Protein AF-A0A954CAS3-F1 (afdb_monomer)

Structure (mmCIF, N/CA/C/O backbone):
data_AF-A0A954CAS3-F1
#
_entry.id   AF-A0A954CAS3-F1
#
loop_
_atom_site.group_PDB
_atom_site.id
_atom_site.type_symbol
_atom_site.label_atom_id
_atom_site.label_alt_id
_atom_site.label_comp_id
_atom_site.label_asym_id
_atom_site.label_entity_id
_atom_site.label_seq_id
_atom_site.pdbx_PDB_ins_code
_atom_site.Cartn_x
_atom_site.Cartn_y
_atom_site.Cartn_z
_atom_site.occupancy
_atom_site.B_iso_or_equiv
_atom_site.auth_seq_id
_atom_site.auth_comp_id
_atom_site.auth_asym_id
_atom_site.auth_atom_id
_atom_site.pdbx_PDB_model_num
ATOM 1 N N . MET A 1 1 ? -23.699 -1.496 11.591 1.00 56.91 1 MET A N 1
ATOM 2 C CA . MET A 1 1 ? -22.779 -0.505 10.988 1.00 56.91 1 MET A CA 1
ATOM 3 C C . MET A 1 1 ? -22.268 -1.077 9.682 1.00 56.91 1 MET A C 1
ATOM 5 O O . MET A 1 1 ? -21.949 -2.258 9.657 1.00 56.91 1 MET A O 1
ATOM 9 N N . THR A 1 2 ? -22.229 -0.289 8.611 1.00 72.44 2 THR A N 1
ATOM 10 C CA . THR A 1 2 ? -21.706 -0.738 7.313 1.00 72.44 2 THR A CA 1
ATOM 11 C C . THR A 1 2 ? -20.180 -0.798 7.369 1.00 72.44 2 THR A C 1
ATOM 13 O O . THR A 1 2 ? -19.547 0.195 7.727 1.00 72.44 2 THR A O 1
ATOM 16 N N . THR A 1 3 ? -19.595 -1.950 7.033 1.00 89.12 3 THR A N 1
ATOM 17 C CA . THR A 1 3 ? -18.139 -2.125 6.913 1.00 89.12 3 THR A CA 1
ATOM 18 C C . THR A 1 3 ? -17.585 -1.128 5.898 1.00 89.12 3 THR A C 1
ATOM 20 O O . THR A 1 3 ? -18.101 -1.031 4.784 1.00 89.12 3 THR A O 1
ATOM 23 N N . ALA A 1 4 ? -16.550 -0.370 6.268 1.00 96.50 4 ALA A N 1
ATOM 24 C CA . ALA A 1 4 ? -15.922 0.564 5.339 1.00 96.50 4 ALA A CA 1
ATOM 25 C C . ALA A 1 4 ? -15.220 -0.194 4.202 1.00 96.50 4 ALA A C 1
ATOM 27 O O . ALA A 1 4 ? -14.606 -1.240 4.427 1.00 96.50 4 ALA A O 1
ATOM 28 N N . VAL A 1 5 ? -15.304 0.351 2.990 1.00 98.19 5 VAL A N 1
ATOM 29 C CA . VAL A 1 5 ? -14.606 -0.166 1.810 1.00 98.19 5 VAL A CA 1
ATOM 30 C C . VAL A 1 5 ? -13.413 0.738 1.516 1.00 98.19 5 VAL A C 1
ATOM 32 O O . VAL A 1 5 ? -13.550 1.963 1.484 1.00 98.19 5 VAL A O 1
ATOM 35 N N . ILE A 1 6 ? -12.248 0.120 1.347 1.00 98.50 6 ILE A N 1
ATOM 36 C CA . ILE A 1 6 ? -11.031 0.740 0.832 1.00 98.50 6 ILE A CA 1
ATOM 37 C C . ILE A 1 6 ? -10.879 0.253 -0.605 1.00 98.50 6 ILE A C 1
ATOM 39 O O . ILE A 1 6 ? -10.645 -0.934 -0.823 1.00 98.50 6 ILE A O 1
ATOM 43 N N . ASP A 1 7 ? -11.006 1.150 -1.574 1.00 98.69 7 ASP A N 1
ATOM 44 C CA . ASP A 1 7 ? -10.812 0.844 -2.989 1.00 98.69 7 ASP A CA 1
ATOM 45 C C . ASP A 1 7 ? -9.371 1.183 -3.383 1.00 98.69 7 ASP A C 1
ATOM 47 O O . ASP A 1 7 ? -8.997 2.350 -3.486 1.00 98.69 7 ASP A O 1
ATOM 51 N N . TYR A 1 8 ? -8.544 0.164 -3.599 1.00 98.69 8 TYR A N 1
ATOM 52 C CA . TYR A 1 8 ? -7.192 0.302 -4.129 1.00 98.69 8 TYR A CA 1
ATOM 53 C C . TYR A 1 8 ? -7.187 0.003 -5.630 1.00 98.69 8 TYR A C 1
ATOM 55 O O . TYR A 1 8 ? -7.606 -1.068 -6.051 1.00 98.69 8 TYR A O 1
ATOM 63 N N . THR A 1 9 ? -6.694 0.933 -6.443 1.00 98.69 9 THR A N 1
ATOM 64 C CA . THR A 1 9 ? -6.584 0.791 -7.897 1.00 98.69 9 THR A CA 1
ATOM 65 C C . THR A 1 9 ? -5.132 0.901 -8.335 1.00 98.69 9 THR A C 1
ATOM 67 O O . THR A 1 9 ? -4.481 1.928 -8.127 1.00 98.69 9 THR A O 1
ATOM 70 N N . ARG A 1 10 ? -4.633 -0.158 -8.975 1.00 98.31 10 ARG A N 1
ATOM 71 C CA . ARG A 1 10 ? -3.308 -0.195 -9.599 1.00 98.31 10 ARG A CA 1
ATOM 72 C C . ARG A 1 10 ? -3.279 0.670 -10.856 1.00 98.31 10 ARG A C 1
ATOM 74 O O . ARG A 1 10 ? -4.189 0.594 -11.679 1.00 98.31 10 ARG A O 1
ATOM 81 N N . GLY A 1 11 ? -2.234 1.478 -11.006 1.00 97.38 11 GLY A N 1
ATOM 82 C CA . GLY A 1 11 ? -1.994 2.264 -12.213 1.00 97.38 11 GLY A CA 1
ATOM 83 C C . GLY A 1 11 ? -1.152 1.515 -13.250 1.00 97.38 11 GLY A C 1
ATOM 84 O O . GLY A 1 11 ? -1.053 0.287 -13.251 1.00 97.38 11 GLY A O 1
ATOM 85 N N . SER A 1 12 ? -0.539 2.279 -14.149 1.00 96.81 12 SER A N 1
ATOM 86 C CA . SER A 1 12 ? 0.370 1.796 -15.202 1.00 96.81 12 SER A CA 1
ATOM 87 C C . SER A 1 12 ? 1.728 2.501 -15.193 1.00 96.81 12 SER A C 1
ATOM 89 O O . SER A 1 12 ? 2.524 2.312 -16.111 1.00 96.81 12 SER A O 1
ATOM 91 N N . GLN A 1 13 ? 1.993 3.315 -14.170 1.00 97.50 13 GLN A N 1
ATOM 92 C CA . GLN A 1 13 ? 3.264 4.007 -13.996 1.00 97.50 13 GLN A CA 1
ATOM 93 C C . GLN A 1 13 ? 4.048 3.407 -12.831 1.00 97.50 13 GLN A C 1
ATOM 95 O O . GLN A 1 13 ? 3.444 2.896 -11.889 1.00 97.50 13 GLN A O 1
ATOM 100 N N . TYR A 1 14 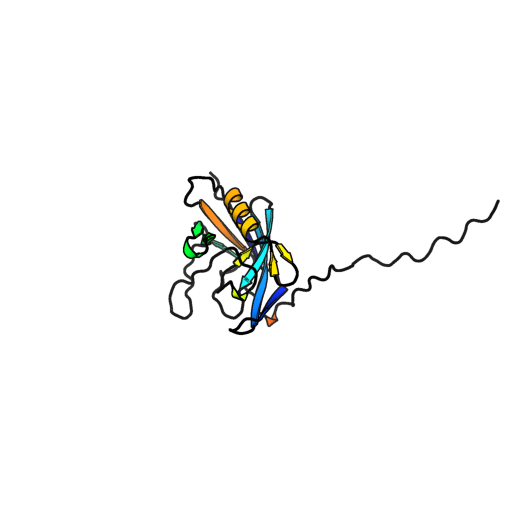? 5.375 3.500 -12.858 1.00 97.50 14 TYR A N 1
ATOM 101 C CA . TYR A 1 14 ? 6.232 3.057 -11.758 1.00 97.50 14 TYR A CA 1
ATOM 102 C C . TYR A 1 14 ? 7.214 4.144 -11.314 1.00 97.50 14 TYR A C 1
ATOM 104 O O . TYR A 1 14 ? 7.703 4.932 -12.119 1.00 97.50 14 TYR A O 1
ATOM 112 N N . VAL A 1 15 ? 7.549 4.157 -10.029 1.00 97.25 15 VAL A N 1
ATOM 113 C CA . VAL A 1 15 ? 8.698 4.891 -9.483 1.00 97.25 15 VAL A CA 1
ATOM 114 C C . VAL A 1 15 ? 9.812 3.916 -9.137 1.00 97.25 15 VAL A C 1
ATOM 116 O O . VAL A 1 15 ? 9.558 2.737 -8.897 1.00 97.25 15 VAL A O 1
ATOM 119 N N . GLU A 1 16 ? 11.044 4.404 -9.073 1.00 95.81 16 GLU A N 1
ATOM 120 C CA . GLU A 1 16 ? 12.191 3.611 -8.642 1.00 95.81 16 GLU A CA 1
ATOM 121 C C . GLU A 1 16 ? 12.952 4.320 -7.521 1.00 95.81 16 GLU A C 1
ATOM 123 O O . GLU A 1 16 ? 12.993 5.553 -7.452 1.00 95.81 16 GLU A O 1
ATOM 128 N N . ASN A 1 17 ? 13.584 3.536 -6.654 1.00 95.38 17 ASN A N 1
ATOM 129 C CA . ASN A 1 17 ? 14.609 4.039 -5.757 1.00 95.38 17 ASN A CA 1
ATOM 130 C C . ASN A 1 17 ? 15.776 3.057 -5.679 1.00 95.38 17 ASN A C 1
ATOM 132 O O . ASN A 1 17 ? 15.582 1.846 -5.605 1.00 95.38 17 ASN A O 1
ATOM 136 N N . ASN A 1 18 ? 16.992 3.593 -5.638 1.00 92.31 18 ASN A N 1
ATOM 137 C CA . ASN A 1 18 ? 18.182 2.793 -5.379 1.00 92.31 18 ASN A CA 1
ATOM 138 C C . ASN A 1 18 ? 18.356 2.618 -3.866 1.00 92.31 18 ASN A C 1
ATOM 140 O O . ASN A 1 18 ? 18.184 3.572 -3.100 1.00 92.31 18 ASN A O 1
ATOM 144 N N . SER A 1 19 ? 18.684 1.403 -3.440 1.00 86.69 19 SER A N 1
ATOM 145 C CA . SER A 1 19 ? 19.113 1.077 -2.081 1.00 86.69 19 SER A CA 1
ATOM 146 C C . SER A 1 19 ? 20.368 0.200 -2.128 1.00 86.69 19 SER A C 1
ATOM 148 O O . SER A 1 19 ? 20.840 -0.175 -3.201 1.00 86.69 19 SER A O 1
ATOM 150 N N . ASN A 1 20 ? 20.906 -0.154 -0.960 1.00 84.19 20 ASN A N 1
ATOM 151 C CA . ASN A 1 20 ? 22.040 -1.080 -0.860 1.00 84.19 20 ASN A CA 1
ATOM 152 C C . ASN A 1 20 ? 21.727 -2.475 -1.436 1.00 84.19 20 ASN A C 1
ATOM 154 O O . ASN A 1 20 ? 22.645 -3.191 -1.820 1.00 84.19 20 ASN A O 1
ATOM 158 N N . ASP A 1 21 ? 20.443 -2.834 -1.528 1.00 83.38 21 ASP A N 1
ATOM 159 C CA . ASP A 1 21 ? 19.968 -4.126 -2.035 1.00 83.38 21 ASP A CA 1
ATOM 160 C C . ASP A 1 21 ? 19.635 -4.081 -3.542 1.00 83.38 21 ASP A C 1
ATOM 162 O O . ASP A 1 21 ? 19.076 -5.033 -4.086 1.00 83.38 21 ASP A O 1
ATOM 166 N N . GLY A 1 22 ? 19.951 -2.967 -4.214 1.00 90.00 22 GLY A N 1
ATOM 167 C CA . GLY A 1 22 ? 19.692 -2.737 -5.634 1.00 90.00 22 GLY A CA 1
ATOM 168 C C . GLY A 1 22 ? 18.555 -1.750 -5.906 1.00 90.00 22 GLY A C 1
ATOM 169 O O . GLY A 1 22 ? 18.104 -1.004 -5.032 1.00 90.00 22 GLY A O 1
ATOM 170 N N . THR A 1 23 ? 18.109 -1.714 -7.159 1.00 94.31 23 THR A N 1
ATOM 171 C CA . THR A 1 23 ? 17.003 -0.853 -7.592 1.00 94.31 23 THR A CA 1
ATOM 172 C C . THR A 1 23 ? 15.669 -1.499 -7.239 1.00 94.31 23 THR A C 1
ATOM 174 O O . THR A 1 23 ? 15.392 -2.639 -7.608 1.00 94.31 23 THR A O 1
ATOM 177 N N . ALA A 1 24 ? 14.837 -0.760 -6.513 1.00 95.62 24 ALA A N 1
ATOM 178 C CA . ALA A 1 24 ? 13.490 -1.150 -6.140 1.00 95.62 24 ALA A CA 1
ATOM 179 C C . ALA A 1 24 ? 12.465 -0.381 -6.970 1.00 95.62 24 ALA A C 1
ATOM 181 O O . ALA A 1 24 ? 12.534 0.847 -7.027 1.00 95.62 24 ALA A O 1
ATOM 182 N N . HIS A 1 25 ? 11.487 -1.081 -7.542 1.00 96.69 25 HIS A N 1
ATOM 183 C CA . HIS A 1 25 ? 10.409 -0.474 -8.318 1.00 96.69 25 HIS A CA 1
ATOM 184 C C . HIS A 1 25 ? 9.087 -0.537 -7.552 1.00 96.69 25 HIS A C 1
ATOM 186 O O . HIS A 1 25 ? 8.756 -1.536 -6.908 1.00 96.69 25 HIS A O 1
ATOM 192 N N . GLY A 1 26 ? 8.323 0.550 -7.605 1.00 97.25 26 GLY A N 1
ATOM 193 C CA . GLY A 1 26 ? 7.002 0.655 -7.000 1.00 97.25 26 GLY A CA 1
ATOM 194 C C . GLY A 1 26 ? 5.967 1.067 -8.030 1.00 97.25 26 GLY A C 1
ATOM 195 O O . GLY A 1 26 ? 6.111 2.113 -8.659 1.00 97.25 26 GLY A O 1
ATOM 196 N N . LEU A 1 27 ? 4.912 0.272 -8.176 1.00 97.88 27 LEU A N 1
ATOM 197 C CA . LEU A 1 27 ? 3.777 0.583 -9.027 1.00 97.88 27 LEU A CA 1
ATOM 198 C C . LEU A 1 27 ? 2.983 1.732 -8.404 1.00 97.88 27 LEU A C 1
ATOM 200 O O . LEU A 1 27 ? 2.546 1.646 -7.254 1.00 97.88 27 LEU A O 1
ATOM 204 N N . VAL A 1 28 ? 2.785 2.797 -9.173 1.00 98.06 28 VAL A N 1
ATOM 205 C CA . VAL A 1 28 ? 1.962 3.936 -8.778 1.00 98.06 28 VAL A CA 1
ATOM 206 C C . VAL A 1 28 ? 0.492 3.567 -8.939 1.00 98.06 28 VAL A C 1
ATOM 208 O O . VAL A 1 28 ? 0.079 2.987 -9.943 1.00 98.06 28 VAL A O 1
ATOM 211 N N . GLY A 1 29 ? -0.313 3.912 -7.943 1.00 98.19 29 GLY A N 1
ATOM 212 C CA . GLY A 1 29 ? -1.752 3.671 -7.941 1.00 98.19 29 GLY A CA 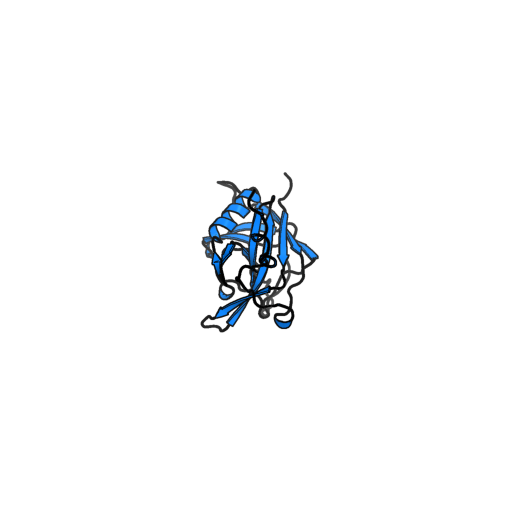1
ATOM 213 C C . GLY A 1 29 ? -2.500 4.703 -7.110 1.00 98.19 29 GLY A C 1
ATOM 214 O O . GLY A 1 29 ? -1.942 5.734 -6.725 1.00 98.19 29 GLY A O 1
ATOM 215 N N . LYS A 1 30 ? -3.772 4.415 -6.838 1.00 98.62 30 LYS A N 1
ATOM 216 C CA . LYS A 1 30 ? -4.654 5.253 -6.022 1.00 98.62 30 LYS A CA 1
ATOM 217 C C . LYS A 1 30 ? -5.388 4.409 -4.994 1.00 98.62 30 LYS A C 1
ATOM 219 O O . LYS A 1 30 ? -5.862 3.325 -5.317 1.00 98.62 30 LYS A O 1
ATOM 224 N N . LEU A 1 31 ? -5.527 4.920 -3.778 1.00 98.69 31 LEU A N 1
ATOM 225 C CA . LEU A 1 31 ? -6.355 4.326 -2.731 1.00 98.69 31 LEU A CA 1
ATOM 226 C C . LEU A 1 31 ? -7.440 5.318 -2.336 1.00 98.69 31 LEU A C 1
ATOM 228 O O . LEU A 1 31 ? -7.135 6.464 -2.016 1.00 98.69 31 LEU A O 1
ATOM 232 N N . THR A 1 32 ? -8.691 4.872 -2.325 1.00 98.62 32 THR A N 1
ATOM 233 C CA . THR A 1 32 ? -9.849 5.699 -1.999 1.00 98.62 32 THR A CA 1
ATOM 234 C C . THR A 1 32 ? -10.638 5.101 -0.837 1.00 98.62 32 THR A C 1
ATOM 236 O O . THR A 1 32 ? -10.887 3.900 -0.784 1.00 98.62 32 THR A O 1
ATOM 239 N N . ILE A 1 33 ? -11.054 5.944 0.108 1.00 98.00 33 ILE A N 1
ATOM 240 C CA . ILE A 1 33 ? -11.979 5.582 1.190 1.00 98.00 33 ILE A CA 1
ATOM 241 C C . ILE A 1 33 ? -12.872 6.781 1.517 1.00 98.00 33 ILE A C 1
ATOM 243 O O . ILE A 1 33 ? -12.387 7.883 1.782 1.00 98.00 33 ILE A O 1
ATOM 247 N N . ARG A 1 34 ? -14.196 6.572 1.501 1.00 96.00 34 ARG A N 1
ATOM 248 C CA . ARG A 1 34 ? -15.206 7.607 1.815 1.00 96.00 34 ARG A CA 1
ATOM 249 C C . ARG A 1 34 ? -14.936 8.950 1.108 1.00 96.00 34 ARG A C 1
ATOM 251 O O . ARG A 1 34 ? -14.950 10.004 1.735 1.00 96.00 34 ARG A O 1
ATOM 258 N N . GLY A 1 35 ? -14.619 8.897 -0.187 1.00 94.81 35 GLY A N 1
ATOM 259 C CA . GLY A 1 35 ? -14.341 10.074 -1.023 1.00 94.81 35 GLY A CA 1
ATOM 260 C C . GLY A 1 35 ? -12.937 10.682 -0.887 1.00 94.81 35 GLY A C 1
ATOM 261 O O . GLY A 1 35 ? -12.567 11.512 -1.711 1.00 94.81 35 GLY A O 1
ATOM 262 N N . ASN A 1 36 ? -12.123 10.260 0.087 1.00 97.56 36 ASN A N 1
ATOM 263 C CA . ASN A 1 36 ? -10.726 10.689 0.197 1.00 97.56 36 ASN A CA 1
ATOM 264 C C . ASN A 1 36 ? -9.855 9.801 -0.683 1.00 97.56 36 ASN A C 1
ATOM 266 O O . ASN A 1 36 ? -9.971 8.581 -0.593 1.00 97.56 36 ASN A O 1
ATOM 270 N N . THR A 1 37 ? -8.985 10.400 -1.494 1.00 98.31 37 THR A N 1
ATOM 271 C CA . THR A 1 37 ? -8.088 9.678 -2.404 1.00 98.31 37 THR A CA 1
ATOM 272 C C . THR A 1 37 ? -6.634 9.989 -2.078 1.00 98.31 37 THR A C 1
ATOM 274 O O . THR A 1 37 ? -6.278 11.144 -1.857 1.00 98.31 37 THR A O 1
ATOM 277 N N . PHE A 1 38 ? -5.809 8.950 -2.081 1.00 98.50 38 PHE A N 1
ATOM 278 C CA . PHE A 1 38 ? -4.378 8.988 -1.808 1.00 98.50 38 PHE A CA 1
ATOM 279 C C . PHE A 1 38 ? -3.623 8.395 -2.993 1.00 98.50 38 PHE A C 1
ATOM 281 O O . PHE A 1 38 ? -4.110 7.461 -3.636 1.00 98.50 38 PHE A O 1
ATOM 288 N N . ASP A 1 39 ? -2.426 8.905 -3.263 1.00 98.50 39 ASP A N 1
ATOM 289 C CA . ASP A 1 39 ? -1.467 8.188 -4.096 1.00 98.50 39 ASP A CA 1
ATOM 290 C C . ASP A 1 39 ? -0.998 6.933 -3.371 1.00 98.50 39 ASP A C 1
ATOM 292 O O . ASP A 1 39 ? -0.985 6.887 -2.140 1.00 98.50 39 ASP A O 1
ATOM 296 N N . THR A 1 40 ? -0.574 5.923 -4.122 1.00 98.50 40 THR A N 1
ATOM 297 C CA . THR A 1 40 ? 0.057 4.732 -3.553 1.00 98.50 40 THR A CA 1
ATOM 298 C C . THR A 1 40 ? 1.301 4.334 -4.318 1.00 98.50 40 THR A C 1
ATOM 300 O O . THR A 1 40 ? 1.345 4.489 -5.536 1.00 98.50 40 THR A O 1
ATOM 303 N N . ILE A 1 41 ? 2.236 3.704 -3.618 1.00 97.94 41 ILE A N 1
ATOM 304 C CA . ILE A 1 41 ? 3.290 2.873 -4.201 1.00 97.94 41 ILE A CA 1
ATOM 305 C C . ILE A 1 41 ? 3.090 1.427 -3.733 1.00 97.94 41 ILE A C 1
ATOM 307 O O . ILE A 1 41 ? 3.001 1.185 -2.536 1.00 97.94 41 ILE A O 1
ATOM 311 N N . GLU A 1 42 ? 2.993 0.461 -4.642 1.00 97.94 42 GLU A N 1
ATOM 312 C CA . GLU A 1 42 ? 2.991 -0.977 -4.321 1.00 97.94 42 GLU A CA 1
ATOM 313 C C . GLU A 1 42 ? 4.285 -1.602 -4.825 1.00 97.94 42 GLU A C 1
ATOM 315 O O . GLU A 1 42 ? 4.684 -1.365 -5.963 1.00 97.94 42 GLU A O 1
ATOM 320 N N . ARG A 1 43 ? 4.966 -2.392 -3.994 1.00 95.38 43 ARG A N 1
ATOM 321 C CA . ARG A 1 43 ? 6.247 -2.973 -4.404 1.00 95.38 43 ARG A CA 1
ATOM 322 C C . ARG A 1 43 ? 6.095 -3.938 -5.587 1.00 95.38 43 ARG A C 1
ATOM 324 O O . ARG A 1 43 ? 5.282 -4.855 -5.531 1.00 95.38 43 ARG A O 1
ATOM 331 N N . MET A 1 44 ? 6.945 -3.763 -6.601 1.00 92.94 44 MET A N 1
ATOM 332 C CA . MET A 1 44 ? 7.114 -4.669 -7.747 1.00 92.94 44 MET A CA 1
ATOM 333 C C . MET A 1 44 ? 8.301 -5.630 -7.518 1.00 92.94 44 MET A C 1
ATOM 335 O O . MET A 1 44 ? 8.677 -5.861 -6.384 1.00 92.94 44 MET A O 1
ATOM 339 N N . ASP A 1 45 ? 8.936 -6.187 -8.553 1.00 87.44 45 ASP A N 1
ATOM 340 C CA . ASP A 1 45 ? 10.184 -6.983 -8.445 1.00 87.44 45 ASP A CA 1
ATOM 341 C C . ASP A 1 45 ? 10.041 -8.403 -7.862 1.00 87.44 45 ASP A C 1
ATOM 343 O O . ASP A 1 45 ? 10.882 -8.871 -7.097 1.00 87.44 45 ASP A O 1
ATOM 347 N N . GLY A 1 46 ? 8.973 -9.119 -8.221 1.00 82.56 46 GLY A N 1
ATOM 348 C CA . GLY A 1 46 ? 8.828 -10.539 -7.865 1.00 82.56 46 GLY A CA 1
ATOM 349 C C . GLY A 1 46 ? 8.370 -10.798 -6.426 1.00 82.56 46 GLY A C 1
ATOM 350 O O . GLY A 1 46 ? 8.340 -11.948 -5.987 1.00 82.56 46 GLY A O 1
ATOM 351 N N . TYR A 1 47 ? 7.972 -9.754 -5.696 1.00 90.62 47 TYR A N 1
ATOM 352 C CA . TYR A 1 47 ? 7.248 -9.918 -4.440 1.00 90.62 47 TYR A CA 1
ATOM 353 C C . TYR A 1 47 ? 5.818 -10.407 -4.686 1.00 90.62 47 TYR A C 1
ATOM 355 O O . TYR A 1 47 ? 5.202 -10.148 -5.722 1.00 90.62 47 TYR A O 1
ATOM 363 N N . VAL A 1 48 ? 5.277 -11.116 -3.697 1.00 93.94 48 VAL A N 1
ATOM 364 C CA . VAL A 1 48 ? 3.884 -11.564 -3.713 1.00 93.94 48 VAL A CA 1
ATOM 365 C C . VAL A 1 48 ? 2.975 -10.341 -3.613 1.00 93.94 48 VAL A C 1
ATOM 367 O O . VAL A 1 48 ? 3.091 -9.564 -2.672 1.00 93.94 48 VAL A O 1
ATOM 370 N N . ALA A 1 49 ? 2.054 -10.206 -4.562 1.00 95.62 49 ALA A N 1
ATOM 371 C CA . ALA A 1 49 ? 1.053 -9.145 -4.594 1.00 95.62 49 ALA A CA 1
ATOM 372 C C . ALA A 1 49 ? -0.357 -9.729 -4.440 1.00 95.62 49 ALA A C 1
ATOM 374 O O . ALA A 1 49 ? -0.601 -10.887 -4.800 1.00 95.62 49 ALA A O 1
ATOM 375 N N . LEU A 1 50 ? -1.306 -8.930 -3.949 1.00 96.56 50 LEU A N 1
ATOM 376 C CA . LEU A 1 50 ? -2.720 -9.319 -3.914 1.00 96.56 50 LEU A CA 1
ATOM 377 C C . LEU A 1 50 ? -3.258 -9.536 -5.337 1.00 96.56 50 LEU A C 1
ATOM 379 O O . LEU A 1 50 ? -2.837 -8.869 -6.285 1.00 96.56 50 LEU A O 1
ATOM 383 N N . ASP A 1 51 ? -4.198 -10.458 -5.490 1.00 96.81 51 ASP A N 1
ATOM 384 C CA . ASP A 1 51 ? -4.920 -10.656 -6.747 1.00 96.81 51 ASP A CA 1
ATOM 385 C C . ASP A 1 51 ? -5.776 -9.419 -7.050 1.00 96.81 51 ASP A C 1
ATOM 387 O O . ASP A 1 51 ? -6.422 -8.859 -6.163 1.00 96.81 51 ASP A O 1
ATOM 391 N N . GLY A 1 52 ? -5.757 -8.979 -8.308 1.00 97.25 52 GLY A N 1
ATOM 392 C CA . GLY A 1 52 ? -6.638 -7.920 -8.787 1.00 97.25 52 GLY A CA 1
ATOM 393 C C . GLY A 1 52 ? -8.043 -8.426 -9.101 1.00 97.25 52 GLY A C 1
ATOM 394 O O . GLY A 1 52 ? -8.262 -9.622 -9.283 1.00 97.25 52 GLY A O 1
ATOM 395 N N . GLY A 1 53 ? -9.000 -7.503 -9.193 1.00 96.81 53 GLY A N 1
ATOM 396 C CA . GLY A 1 53 ? -10.393 -7.809 -9.529 1.00 96.81 53 GLY A CA 1
ATOM 397 C C . GLY A 1 53 ? -11.135 -8.560 -8.422 1.00 96.81 53 GLY A C 1
ATOM 398 O O . GLY A 1 53 ? -12.066 -9.311 -8.710 1.00 96.81 53 GLY A O 1
ATOM 399 N N . ARG A 1 54 ? -10.702 -8.403 -7.166 1.00 97.12 54 ARG A N 1
ATOM 400 C CA . ARG A 1 54 ? -11.244 -9.130 -6.016 1.00 97.12 54 ARG A CA 1
ATOM 401 C C . ARG A 1 54 ? -11.377 -8.231 -4.789 1.00 97.12 54 ARG A C 1
ATOM 403 O O . ARG A 1 54 ? -10.544 -7.360 -4.533 1.00 97.12 54 ARG A O 1
ATOM 410 N N . ASP A 1 55 ? -12.400 -8.541 -3.999 1.00 98.19 55 ASP A N 1
ATOM 411 C CA . ASP A 1 55 ? -12.592 -8.025 -2.650 1.00 98.19 55 ASP A CA 1
ATOM 412 C C . ASP A 1 55 ? -11.962 -8.981 -1.626 1.00 98.19 55 ASP A C 1
ATOM 414 O O . ASP A 1 55 ? -12.102 -10.204 -1.705 1.00 98.19 55 ASP A O 1
ATOM 418 N N . TYR A 1 56 ? -11.296 -8.404 -0.634 1.00 97.69 56 TYR A N 1
ATOM 419 C CA . TYR A 1 56 ? -10.748 -9.062 0.545 1.00 97.69 56 TYR A CA 1
ATOM 420 C C . TYR A 1 56 ? -11.627 -8.698 1.751 1.00 97.69 56 TYR A C 1
ATOM 422 O O . TYR A 1 56 ? -11.297 -7.769 2.507 1.00 97.69 56 TYR A O 1
ATOM 430 N N . PRO A 1 57 ? -12.788 -9.364 1.920 1.00 95.75 57 PRO A N 1
ATOM 431 C CA . PRO A 1 57 ? -13.644 -9.135 3.074 1.00 95.75 57 PRO A CA 1
ATOM 432 C C . PRO A 1 57 ? -12.919 -9.578 4.347 1.00 95.75 57 PRO A C 1
ATOM 434 O O . PRO A 1 57 ? -12.081 -10.478 4.319 1.00 95.75 57 PRO A O 1
ATOM 437 N N . ASN A 1 58 ? -13.263 -8.963 5.477 1.00 95.88 58 ASN A N 1
ATOM 438 C CA . ASN A 1 58 ? -12.624 -9.215 6.775 1.00 95.88 58 ASN A CA 1
ATOM 439 C C . ASN A 1 58 ? -11.148 -8.800 6.850 1.00 95.88 58 ASN A C 1
ATOM 441 O O . ASN A 1 58 ? -10.408 -9.292 7.701 1.00 95.88 58 ASN A O 1
ATOM 445 N N . SER A 1 59 ? -10.723 -7.871 5.991 1.00 97.69 59 SER A N 1
ATOM 446 C CA . SER A 1 59 ? -9.461 -7.167 6.200 1.00 97.69 59 SER A CA 1
ATOM 447 C C . SER A 1 59 ? -9.537 -6.396 7.519 1.00 97.69 59 SER A C 1
ATOM 449 O O . SER A 1 59 ? -10.601 -5.901 7.900 1.00 97.69 59 SER A O 1
ATOM 451 N N . VAL A 1 60 ? -8.424 -6.289 8.237 1.00 97.88 60 VAL A N 1
ATOM 452 C CA . VAL A 1 60 ? -8.404 -5.641 9.552 1.00 97.88 60 VAL A CA 1
ATOM 453 C C . VAL A 1 60 ? -7.432 -4.482 9.534 1.00 97.88 60 VAL A C 1
ATOM 455 O O . VAL A 1 60 ? -6.282 -4.629 9.129 1.00 97.88 60 VAL A O 1
ATOM 458 N N . MET A 1 61 ? -7.887 -3.332 10.014 1.00 98.25 61 MET A N 1
ATOM 459 C CA . MET A 1 61 ? -7.036 -2.192 10.296 1.00 98.25 61 MET A CA 1
ATOM 460 C C . MET A 1 61 ? -6.728 -2.130 11.793 1.00 98.25 61 MET A C 1
ATOM 462 O O . MET A 1 61 ? -7.640 -2.290 12.604 1.00 98.25 61 MET A O 1
ATOM 466 N N . TYR A 1 62 ? -5.463 -1.932 12.167 1.00 97.88 62 TYR A N 1
ATOM 467 C CA . TYR A 1 62 ? -5.016 -1.874 13.568 1.00 97.88 62 TYR A CA 1
ATOM 468 C C . TYR A 1 62 ? -3.672 -1.147 13.711 1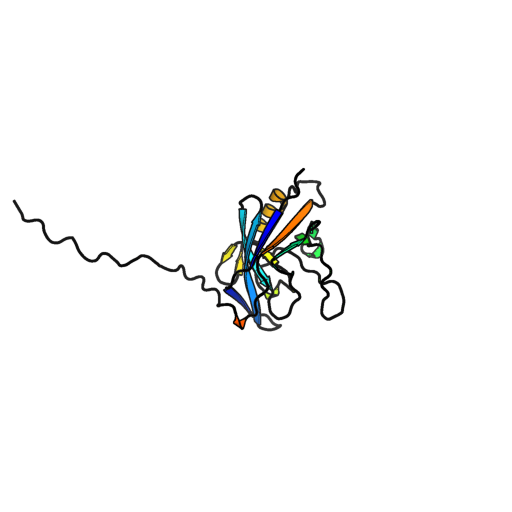.00 97.88 62 TYR A C 1
ATOM 470 O O . TYR A 1 62 ? -2.977 -0.898 12.723 1.00 97.88 62 TYR A O 1
ATOM 478 N N . TRP A 1 63 ? -3.285 -0.811 14.946 1.00 97.25 63 TRP A N 1
ATOM 479 C CA . TRP A 1 63 ? -1.972 -0.233 15.247 1.00 97.25 63 TRP A CA 1
ATOM 480 C C . TRP A 1 63 ? -0.869 -1.301 15.284 1.00 97.25 63 TRP A C 1
ATOM 482 O O . TRP A 1 63 ? -0.852 -2.182 16.147 1.00 97.25 63 TRP A O 1
ATOM 492 N N . HIS A 1 64 ? 0.101 -1.217 14.375 1.00 96.81 64 HIS A N 1
ATOM 493 C CA . HIS A 1 64 ? 1.192 -2.179 14.273 1.00 96.81 64 HIS A CA 1
ATOM 494 C C . HIS A 1 64 ? 2.408 -1.747 15.101 1.00 96.81 64 HIS A C 1
ATOM 496 O O . HIS A 1 64 ? 3.214 -0.920 14.668 1.00 96.81 64 HIS A O 1
ATOM 502 N N . LYS A 1 65 ? 2.611 -2.380 16.265 1.00 95.38 65 LYS A N 1
ATOM 503 C CA . LYS A 1 65 ? 3.666 -2.015 17.236 1.00 95.38 65 LYS A CA 1
ATOM 504 C C . LYS A 1 65 ? 5.068 -1.889 16.622 1.00 95.38 65 LYS A C 1
ATOM 506 O O . LYS A 1 65 ? 5.717 -0.872 16.816 1.00 95.38 65 LYS A O 1
ATOM 511 N N . ARG A 1 66 ? 5.510 -2.873 15.824 1.00 93.44 66 ARG A N 1
ATOM 512 C CA . ARG A 1 66 ? 6.848 -2.872 15.185 1.00 93.44 66 ARG A CA 1
ATOM 513 C C . ARG A 1 66 ? 7.051 -1.734 14.174 1.00 93.44 66 ARG A C 1
ATOM 515 O O . ARG A 1 66 ? 8.170 -1.271 14.013 1.00 93.44 66 ARG A O 1
ATOM 522 N N . LEU A 1 67 ? 5.992 -1.309 13.480 1.00 92.31 67 LEU A N 1
ATOM 523 C CA . LEU A 1 67 ? 6.071 -0.276 12.436 1.00 92.31 67 LEU A CA 1
ATOM 524 C C . LEU A 1 67 ? 5.746 1.125 12.984 1.00 92.31 67 LEU A C 1
ATOM 526 O O . LEU A 1 67 ? 5.992 2.129 12.305 1.00 92.31 67 LEU A O 1
ATOM 530 N N . GLY A 1 68 ? 5.183 1.196 14.196 1.00 94.75 68 GLY A N 1
ATOM 531 C CA . GLY A 1 68 ? 4.784 2.438 14.853 1.00 94.75 68 GLY A CA 1
ATOM 532 C C . GLY A 1 68 ? 3.741 3.222 14.057 1.00 94.75 68 GLY A C 1
ATOM 533 O O . GLY A 1 68 ? 3.842 4.440 13.960 1.00 94.75 68 GLY A O 1
ATOM 534 N N . CYS A 1 69 ? 2.804 2.532 13.401 1.00 95.44 69 CYS A N 1
ATOM 535 C CA . CYS A 1 69 ? 1.742 3.156 12.612 1.00 95.44 69 CYS A CA 1
ATOM 536 C C . CYS A 1 69 ? 0.521 2.239 12.484 1.00 95.44 69 CYS A C 1
ATOM 538 O O . CYS A 1 69 ? 0.603 1.040 12.759 1.00 95.44 69 CYS A O 1
ATOM 540 N N . TYR A 1 70 ? -0.603 2.798 12.032 1.00 97.50 70 TYR A N 1
ATOM 541 C CA . TYR A 1 70 ? -1.734 1.993 11.584 1.00 97.50 70 TYR A CA 1
ATOM 542 C C . TYR A 1 70 ? -1.394 1.240 10.299 1.00 97.50 70 TYR A C 1
ATOM 544 O O . TYR A 1 70 ? -0.700 1.772 9.430 1.00 97.50 70 TYR A O 1
ATOM 552 N N . VAL A 1 71 ? -1.927 0.027 10.174 1.00 98.31 71 VAL A N 1
ATOM 553 C CA . VAL A 1 71 ? -1.812 -0.809 8.976 1.00 98.31 71 VAL A CA 1
ATOM 554 C C . VAL A 1 71 ? -3.163 -1.389 8.603 1.00 98.31 71 VAL A C 1
ATOM 556 O O . VAL A 1 71 ? -3.985 -1.616 9.488 1.00 98.31 71 VAL A O 1
ATOM 559 N N . VAL A 1 72 ? -3.368 -1.677 7.320 1.00 98.56 72 VAL A N 1
ATOM 560 C CA . VAL A 1 72 ? -4.422 -2.591 6.862 1.00 98.56 72 VAL A CA 1
ATOM 561 C C . VAL A 1 72 ? -3.778 -3.938 6.567 1.00 98.56 72 VAL A C 1
ATOM 563 O O . VAL A 1 72 ? -2.817 -4.005 5.802 1.00 98.56 72 VAL A O 1
ATOM 566 N N . ASN A 1 73 ? -4.315 -4.996 7.164 1.00 98.12 73 ASN A N 1
ATOM 567 C CA . ASN A 1 73 ? -3.928 -6.380 6.937 1.00 98.12 73 ASN A CA 1
ATOM 568 C C . ASN A 1 73 ? -5.066 -7.106 6.199 1.00 98.12 73 ASN A C 1
ATOM 570 O O . ASN A 1 73 ? -6.110 -7.383 6.805 1.00 98.12 73 ASN A O 1
ATOM 574 N N . PRO A 1 74 ? -4.917 -7.352 4.890 1.00 97.56 74 PRO A N 1
ATOM 575 C CA . PRO A 1 74 ? -5.907 -8.046 4.088 1.00 97.56 74 PRO A CA 1
ATOM 576 C C . PRO A 1 74 ? -5.934 -9.540 4.393 1.00 97.56 74 PRO A C 1
ATOM 578 O O . PRO A 1 74 ? -4.900 -10.198 4.469 1.00 97.56 74 PRO A O 1
ATOM 581 N N . TRP A 1 75 ? -7.130 -10.112 4.495 1.00 95.69 75 TRP A N 1
ATOM 582 C CA . TRP A 1 75 ? -7.269 -11.550 4.698 1.00 95.69 75 TRP A CA 1
ATOM 583 C C . TRP A 1 75 ? -6.999 -12.326 3.400 1.00 95.69 75 TRP A C 1
ATOM 585 O O . TRP A 1 75 ? -7.849 -12.373 2.512 1.00 95.69 75 TRP A O 1
ATOM 595 N N . HIS A 1 76 ? -5.835 -12.967 3.280 1.00 95.25 76 HIS A N 1
ATOM 596 C CA . HIS A 1 76 ? -5.467 -13.761 2.104 1.00 95.25 76 HIS A CA 1
ATOM 597 C C . HIS A 1 76 ? -4.687 -15.035 2.462 1.00 95.25 76 HIS A C 1
ATOM 599 O O . HIS A 1 76 ? -4.261 -15.229 3.594 1.00 95.25 76 HIS A O 1
ATOM 605 N N . GLN A 1 77 ? -4.471 -15.907 1.471 1.00 96.00 77 GLN A N 1
ATOM 606 C CA . GLN A 1 77 ? -3.748 -17.184 1.629 1.00 96.00 77 GLN A CA 1
ATOM 607 C C . GLN A 1 77 ? -2.519 -17.305 0.713 1.00 96.00 77 GLN A C 1
ATOM 609 O O . GLN A 1 77 ? -1.947 -18.382 0.558 1.00 96.00 77 GLN A O 1
ATOM 614 N N . LYS A 1 78 ? -2.108 -16.202 0.073 1.00 94.50 78 LYS A N 1
ATOM 615 C CA . LYS A 1 78 ? -0.916 -16.176 -0.781 1.00 94.50 78 LYS A CA 1
ATOM 616 C C . LYS A 1 78 ? 0.342 -16.447 0.039 1.00 94.50 78 LYS A C 1
ATOM 618 O O . LYS A 1 78 ? 0.513 -15.853 1.103 1.00 94.50 78 LYS A O 1
ATOM 623 N N . ARG A 1 79 ? 1.209 -17.320 -0.476 1.00 94.88 79 ARG A N 1
ATOM 624 C CA . ARG A 1 79 ? 2.456 -17.729 0.175 1.00 94.88 79 ARG A CA 1
ATOM 625 C C . ARG A 1 79 ? 3.669 -17.065 -0.468 1.00 94.88 79 ARG A C 1
ATOM 627 O O . ARG A 1 79 ? 3.660 -16.809 -1.670 1.00 94.88 79 ARG A O 1
ATOM 634 N N . ASN A 1 80 ? 4.681 -16.766 0.338 1.00 92.12 80 ASN A N 1
ATOM 635 C CA . ASN A 1 80 ? 5.988 -16.304 -0.113 1.00 92.12 80 ASN A CA 1
ATOM 636 C C . ASN A 1 80 ? 6.836 -17.483 -0.635 1.00 92.12 80 ASN A C 1
ATOM 638 O O . ASN A 1 80 ? 6.394 -18.633 -0.650 1.00 92.12 80 ASN A O 1
ATOM 642 N N . LYS A 1 81 ? 8.065 -17.189 -1.072 1.00 90.06 81 LYS A N 1
ATOM 643 C CA . LYS A 1 81 ? 9.010 -18.192 -1.594 1.00 90.06 81 LYS A CA 1
ATOM 644 C C . LYS A 1 81 ? 9.404 -19.271 -0.574 1.00 90.06 81 LYS A C 1
ATOM 646 O O . LYS A 1 81 ? 9.800 -20.357 -0.976 1.00 90.06 81 LYS A O 1
ATOM 651 N N . ASP A 1 82 ? 9.290 -18.959 0.715 1.00 91.88 82 ASP A N 1
ATOM 652 C CA . ASP A 1 82 ? 9.647 -19.842 1.826 1.00 91.88 82 ASP A CA 1
ATOM 653 C C . ASP A 1 82 ? 8.445 -20.711 2.258 1.00 91.88 82 ASP A C 1
ATOM 655 O O . ASP A 1 82 ? 8.565 -21.579 3.115 1.00 91.88 82 ASP A O 1
ATOM 659 N N . GLY A 1 83 ? 7.279 -20.516 1.629 1.00 92.94 83 GLY A N 1
ATOM 660 C CA . GLY A 1 83 ? 6.055 -21.267 1.893 1.00 92.94 83 GLY A CA 1
ATOM 661 C C . GLY A 1 83 ? 5.162 -20.659 2.977 1.00 92.94 83 GLY A C 1
ATOM 662 O O . GLY A 1 83 ? 4.048 -21.147 3.162 1.00 92.94 83 GLY A O 1
ATOM 663 N N . ASP A 1 84 ? 5.568 -19.582 3.645 1.00 93.81 84 ASP A N 1
ATOM 664 C CA . ASP A 1 84 ? 4.756 -18.891 4.654 1.00 93.81 84 ASP A CA 1
ATOM 665 C C . ASP A 1 84 ? 3.704 -17.986 4.012 1.00 93.81 84 ASP A C 1
ATOM 667 O O . ASP A 1 84 ? 3.889 -17.518 2.890 1.00 93.81 84 ASP A O 1
ATOM 671 N N . ILE A 1 85 ? 2.604 -17.685 4.715 1.00 94.06 85 ILE A N 1
ATOM 672 C CA . ILE A 1 85 ? 1.650 -16.665 4.246 1.00 94.06 85 ILE A CA 1
ATOM 673 C C . ILE A 1 85 ? 2.385 -15.322 4.159 1.00 94.06 85 ILE A C 1
ATOM 675 O O . I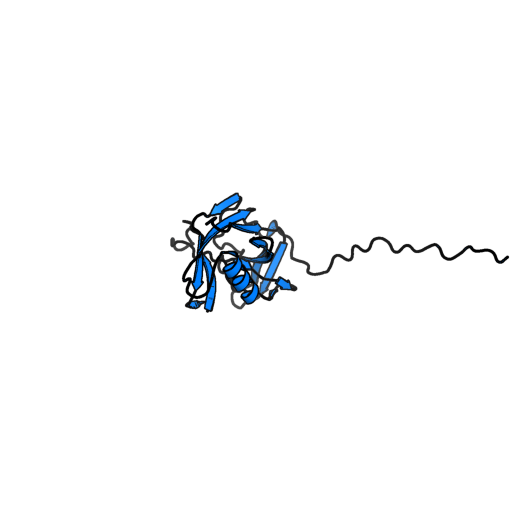LE A 1 85 ? 2.990 -14.872 5.129 1.00 94.06 85 ILE A O 1
ATOM 679 N N . ALA A 1 86 ? 2.343 -14.690 2.987 1.00 93.75 86 ALA A N 1
ATOM 680 C CA . ALA A 1 86 ? 3.007 -13.414 2.760 1.00 93.75 86 ALA A CA 1
ATOM 681 C C . ALA A 1 86 ? 2.387 -12.315 3.644 1.00 93.75 86 ALA A C 1
ATOM 683 O O . ALA A 1 86 ? 1.172 -12.198 3.734 1.00 93.75 86 ALA A O 1
ATOM 684 N N . GLU A 1 87 ? 3.205 -11.483 4.283 1.00 92.81 87 GLU A N 1
ATOM 685 C CA . GLU A 1 87 ? 2.718 -10.372 5.113 1.00 92.81 87 GLU A CA 1
ATOM 686 C C . GLU A 1 87 ? 2.469 -9.133 4.230 1.00 92.81 87 GLU A C 1
ATOM 688 O O . GLU A 1 87 ? 3.243 -8.177 4.248 1.00 92.81 87 GLU A O 1
ATOM 693 N N . ILE A 1 88 ? 1.420 -9.166 3.396 1.00 96.06 88 ILE A N 1
ATOM 694 C CA . ILE A 1 88 ? 1.072 -8.042 2.512 1.00 96.06 88 ILE A CA 1
ATOM 695 C C . ILE A 1 88 ? 0.265 -7.016 3.304 1.00 96.06 88 ILE A C 1
ATOM 697 O O . ILE A 1 88 ? -0.903 -7.235 3.604 1.00 96.06 88 ILE A O 1
ATOM 701 N N . LEU A 1 89 ? 0.873 -5.877 3.629 1.00 97.69 89 LEU A N 1
ATOM 702 C CA . LEU A 1 89 ? 0.238 -4.822 4.420 1.00 97.69 89 LEU A CA 1
ATOM 703 C C . LEU A 1 89 ? 0.056 -3.537 3.609 1.00 97.69 89 LEU A C 1
ATOM 705 O O . LEU A 1 89 ? 0.855 -3.226 2.727 1.00 97.69 89 LEU A O 1
ATOM 709 N N . ILE A 1 90 ? -0.949 -2.738 3.973 1.00 98.56 90 ILE A N 1
ATOM 710 C CA . ILE A 1 90 ? -1.011 -1.317 3.606 1.00 98.56 90 ILE A CA 1
ATOM 711 C C . ILE A 1 90 ? -0.515 -0.506 4.798 1.00 98.56 90 ILE A C 1
ATOM 713 O O . ILE A 1 90 ? -1.135 -0.551 5.861 1.00 98.56 90 ILE A O 1
ATOM 717 N N . HIS A 1 91 ? 0.596 0.211 4.656 1.00 98.38 91 HIS A N 1
ATOM 718 C CA . HIS A 1 91 ? 1.214 0.954 5.757 1.00 98.38 91 HIS A CA 1
ATOM 719 C C . HIS A 1 91 ? 1.996 2.164 5.261 1.00 98.38 91 HIS A C 1
ATOM 721 O O . HIS A 1 91 ? 2.302 2.275 4.081 1.00 98.38 91 HIS A O 1
ATOM 727 N N . ARG A 1 92 ? 2.387 3.070 6.163 1.00 97.75 92 ARG A N 1
ATOM 728 C CA . ARG A 1 92 ? 3.222 4.212 5.770 1.00 97.75 92 ARG A CA 1
ATOM 729 C C . ARG A 1 92 ? 4.530 3.725 5.132 1.00 97.75 92 ARG A C 1
ATOM 731 O O . ARG A 1 92 ? 5.227 2.880 5.695 1.00 97.75 92 ARG A O 1
ATOM 738 N N . ALA A 1 93 ? 4.881 4.296 3.994 1.00 97.19 93 ALA A N 1
ATOM 739 C CA . ALA A 1 93 ? 6.176 4.125 3.354 1.00 97.19 93 ALA A CA 1
ATOM 740 C C . ALA A 1 93 ? 6.494 5.379 2.548 1.00 97.19 93 ALA A C 1
ATOM 742 O O . ALA A 1 93 ? 5.591 6.139 2.210 1.00 97.19 93 ALA A O 1
ATOM 743 N N . GLU A 1 94 ? 7.774 5.590 2.268 1.00 97.31 94 GLU A N 1
ATOM 744 C CA . GLU A 1 94 ? 8.255 6.755 1.521 1.00 97.31 94 GLU A CA 1
ATOM 745 C C . GLU A 1 94 ? 8.808 6.355 0.152 1.00 97.31 94 GLU A C 1
ATOM 747 O O . GLU A 1 94 ? 8.663 7.090 -0.818 1.00 97.31 94 GLU A O 1
ATOM 752 N N . VAL A 1 95 ? 9.423 5.177 0.053 1.00 97.00 95 VAL A N 1
ATOM 753 C CA . VAL A 1 95 ? 10.049 4.682 -1.175 1.00 97.00 95 VAL A CA 1
ATOM 754 C C . VAL A 1 95 ? 9.769 3.189 -1.366 1.00 97.00 95 VAL A C 1
ATOM 756 O O . VAL A 1 95 ? 9.512 2.493 -0.375 1.00 97.00 95 VAL A O 1
ATOM 759 N N . PRO A 1 96 ? 9.844 2.668 -2.605 1.00 96.62 96 PRO A N 1
ATOM 760 C CA . PRO A 1 96 ? 9.620 1.251 -2.896 1.00 96.62 96 PRO A CA 1
ATOM 761 C C . PRO A 1 96 ? 10.430 0.274 -2.031 1.00 96.62 96 PRO A C 1
ATOM 763 O O . PRO A 1 96 ? 9.896 -0.739 -1.586 1.00 96.62 96 PRO A O 1
ATOM 766 N N . SER A 1 97 ? 11.694 0.569 -1.713 1.00 95.94 97 SER A N 1
ATOM 767 C CA . SER A 1 97 ? 12.533 -0.316 -0.890 1.00 95.94 97 SER A CA 1
ATOM 768 C C . SER A 1 97 ? 12.015 -0.543 0.537 1.00 95.94 97 SER A C 1
ATOM 770 O O . SER A 1 97 ? 12.447 -1.491 1.188 1.00 95.94 97 SER A O 1
ATOM 772 N N . HIS A 1 98 ? 11.074 0.272 1.028 1.00 94.94 98 HIS A N 1
ATOM 773 C CA . HIS A 1 98 ? 10.433 0.087 2.338 1.00 94.94 98 HIS A CA 1
ATOM 774 C C . HIS A 1 98 ? 9.275 -0.923 2.316 1.00 94.94 98 HIS A C 1
ATOM 776 O O . HIS A 1 98 ? 8.763 -1.293 3.371 1.00 94.94 98 HIS A O 1
ATOM 782 N N . LEU A 1 99 ? 8.842 -1.353 1.133 1.00 93.31 99 LEU A N 1
ATOM 783 C CA . LEU A 1 99 ? 7.666 -2.187 0.930 1.00 93.31 99 LEU A CA 1
ATOM 784 C C . LEU A 1 99 ? 8.134 -3.538 0.390 1.00 93.31 99 LEU A C 1
ATOM 786 O O . LEU A 1 99 ? 8.611 -3.606 -0.729 1.00 93.31 99 LEU A O 1
ATOM 790 N N . LYS A 1 100 ? 8.032 -4.628 1.152 1.00 88.88 100 LYS A N 1
ATOM 791 C CA . LYS A 1 100 ? 8.402 -5.982 0.685 1.00 88.88 100 LYS A CA 1
ATOM 792 C C . LYS A 1 100 ? 7.158 -6.749 0.222 1.00 88.88 100 LYS A C 1
ATOM 794 O O . LYS A 1 100 ? 6.769 -7.729 0.843 1.00 88.88 100 LYS A O 1
ATOM 799 N N . GLY A 1 101 ? 6.508 -6.256 -0.833 1.00 88.31 101 GLY A N 1
ATOM 800 C CA . GLY A 1 101 ? 5.176 -6.713 -1.276 1.00 88.31 101 GLY A CA 1
ATOM 801 C C . GLY A 1 101 ? 4.011 -5.939 -0.648 1.00 88.31 101 GLY A C 1
ATOM 802 O O . GLY A 1 101 ? 2.856 -6.286 -0.852 1.00 88.31 101 GLY A O 1
ATOM 803 N N . CYS A 1 102 ? 4.313 -4.886 0.113 1.00 97.00 102 CYS A N 1
ATOM 804 C CA . CYS A 1 102 ? 3.333 -4.006 0.745 1.00 97.00 102 CYS A CA 1
ATOM 805 C C . CYS A 1 102 ? 2.904 -2.845 -0.171 1.00 97.00 102 CYS A C 1
ATOM 807 O O . CYS A 1 102 ? 3.529 -2.570 -1.201 1.00 97.00 102 CYS A O 1
ATOM 809 N N . ILE A 1 103 ? 1.876 -2.117 0.269 1.00 98.44 103 ILE A N 1
ATOM 810 C CA . ILE A 1 103 ? 1.342 -0.911 -0.374 1.00 98.44 103 ILE A CA 1
ATOM 811 C C . ILE A 1 103 ? 1.521 0.286 0.571 1.00 98.44 103 ILE A C 1
ATOM 813 O O . ILE A 1 103 ? 1.166 0.223 1.747 1.00 98.44 103 ILE A O 1
ATOM 817 N N . GLY A 1 104 ? 2.057 1.393 0.062 1.00 98.19 104 GLY A N 1
ATOM 818 C CA . GLY A 1 104 ? 2.275 2.628 0.808 1.00 98.19 104 GLY A CA 1
ATOM 819 C C . GLY A 1 104 ? 1.424 3.785 0.296 1.00 98.19 104 GLY A C 1
ATOM 820 O O . GLY A 1 104 ? 1.734 4.274 -0.789 1.00 98.19 104 GLY A O 1
ATOM 821 N N . PRO A 1 105 ? 0.389 4.242 1.029 1.00 98.50 105 PRO A N 1
ATOM 822 C CA . PRO A 1 105 ? -0.414 5.396 0.640 1.00 98.50 105 PRO A CA 1
ATOM 823 C C . PRO A 1 105 ? 0.188 6.723 1.126 1.00 98.50 105 PRO A C 1
ATOM 825 O O . PRO A 1 105 ? 0.874 6.759 2.148 1.00 98.50 105 PRO A O 1
ATOM 828 N N . GLY A 1 106 ? -0.125 7.818 0.433 1.00 97.88 106 GLY A N 1
ATOM 829 C CA . GLY A 1 106 ? 0.295 9.178 0.781 1.00 97.88 106 GLY A CA 1
ATOM 830 C C . GLY A 1 106 ? 0.000 10.189 -0.332 1.00 97.88 106 GLY A C 1
ATOM 831 O O . GLY A 1 106 ? -1.034 10.113 -0.996 1.00 97.88 106 GLY A O 1
ATOM 832 N N . VAL A 1 107 ? 0.914 11.141 -0.515 1.00 97.31 107 VAL A N 1
ATOM 833 C CA . VAL A 1 107 ? 0.956 12.099 -1.628 1.00 97.31 107 VAL A CA 1
ATOM 834 C C . VAL A 1 107 ? 2.268 11.914 -2.381 1.00 97.31 107 VAL A C 1
ATOM 836 O O . VAL A 1 107 ? 3.346 12.124 -1.814 1.00 97.31 107 VAL A O 1
ATOM 839 N N . LEU A 1 108 ? 2.192 11.535 -3.653 1.00 95.94 108 LEU A N 1
ATOM 840 C CA . LEU A 1 108 ? 3.368 11.287 -4.477 1.00 95.94 108 LEU A CA 1
ATOM 841 C C . LEU A 1 108 ? 4.016 12.619 -4.878 1.00 95.94 108 LEU A C 1
ATOM 843 O O . LEU A 1 108 ? 3.383 13.476 -5.489 1.00 95.94 108 LEU A O 1
ATOM 847 N N . SER A 1 109 ? 5.289 12.793 -4.530 1.00 93.94 109 SER A N 1
ATOM 848 C CA . SER A 1 109 ? 6.097 13.965 -4.871 1.00 93.94 109 SER A CA 1
ATOM 849 C C . SER A 1 109 ? 7.419 13.499 -5.473 1.00 93.94 109 SER A C 1
ATOM 851 O O . SER A 1 109 ? 8.264 12.908 -4.793 1.00 93.94 109 SER A O 1
ATOM 853 N N . GLY A 1 110 ? 7.579 13.696 -6.784 1.00 91.25 110 GLY A N 1
ATOM 854 C CA . GLY A 1 110 ? 8.656 13.057 -7.539 1.00 91.25 110 GLY A CA 1
ATOM 855 C C . GLY A 1 110 ? 8.543 11.531 -7.473 1.00 91.25 110 GLY A C 1
ATOM 856 O O . GLY A 1 110 ? 7.490 10.972 -7.762 1.00 91.25 110 GLY A O 1
ATOM 857 N N . SER A 1 111 ? 9.616 10.852 -7.062 1.00 91.06 111 SER A N 1
ATOM 858 C CA . SER A 1 111 ? 9.647 9.392 -6.883 1.00 91.06 111 SER A CA 1
ATOM 859 C C . SER A 1 111 ? 9.340 8.922 -5.454 1.00 91.06 111 SER A C 1
ATOM 861 O O . SER A 1 111 ? 9.503 7.739 -5.151 1.00 91.06 111 SER A O 1
ATOM 863 N N . ARG A 1 112 ? 8.931 9.830 -4.556 1.00 95.38 112 ARG A N 1
ATOM 864 C CA . ARG A 1 112 ? 8.763 9.550 -3.122 1.00 95.38 112 ARG A CA 1
ATOM 865 C C . ARG A 1 112 ? 7.338 9.819 -2.662 1.00 95.38 112 ARG A C 1
ATOM 867 O O . ARG A 1 112 ? 6.694 10.775 -3.087 1.00 95.38 112 ARG A O 1
ATOM 874 N N . MET A 1 113 ? 6.869 8.998 -1.738 1.00 96.69 113 MET A N 1
ATOM 875 C CA . MET A 1 113 ? 5.593 9.174 -1.068 1.00 96.69 113 MET A CA 1
ATOM 876 C C . MET A 1 113 ? 5.762 10.070 0.160 1.00 96.69 113 MET A C 1
ATOM 878 O O . MET A 1 113 ? 6.466 9.731 1.107 1.00 96.69 113 MET A O 1
ATOM 882 N N . THR A 1 114 ? 5.102 11.221 0.150 1.00 96.56 114 THR A N 1
ATOM 883 C CA . THR A 1 114 ? 5.051 12.162 1.274 1.00 96.56 114 THR A CA 1
ATOM 884 C C . THR A 1 114 ? 3.733 12.017 2.033 1.00 96.56 114 THR A C 1
ATOM 886 O O . THR A 1 114 ? 2.781 11.423 1.531 1.00 96.56 114 THR A O 1
ATOM 889 N N . LYS A 1 115 ? 3.650 12.554 3.256 1.00 96.56 115 LYS A N 1
ATOM 890 C CA . LYS A 1 115 ? 2.426 12.549 4.085 1.00 96.56 115 LYS A CA 1
ATOM 891 C C . LYS A 1 115 ? 1.818 11.158 4.348 1.00 96.56 115 LYS A C 1
ATOM 893 O O . LYS A 1 115 ? 0.620 11.026 4.602 1.00 96.56 115 LYS A O 1
ATOM 898 N N . SER A 1 116 ? 2.625 10.099 4.272 1.00 96.75 116 SER A N 1
ATOM 899 C CA . SER A 1 116 ? 2.143 8.719 4.398 1.00 96.75 116 SER A CA 1
ATOM 900 C C . SER A 1 116 ? 1.608 8.405 5.799 1.00 96.75 116 SER A C 1
ATOM 902 O O . SER A 1 116 ? 0.696 7.596 5.960 1.00 96.75 116 SER A O 1
ATOM 904 N N . THR A 1 117 ? 2.149 9.055 6.833 1.00 96.69 117 THR A N 1
ATOM 905 C CA . THR A 1 117 ? 1.667 8.907 8.216 1.00 96.69 117 THR A CA 1
ATOM 906 C C . THR A 1 117 ? 0.271 9.514 8.369 1.00 96.69 117 THR A C 1
ATOM 908 O O . THR A 1 117 ? -0.638 8.872 8.895 1.00 96.69 117 THR A O 1
ATOM 911 N N . GLU A 1 118 ? 0.084 10.730 7.862 1.00 97.44 118 GLU A N 1
ATOM 912 C CA . GLU A 1 118 ? -1.173 11.474 7.871 1.00 97.44 118 GLU A CA 1
ATOM 913 C C . GLU A 1 118 ? -2.243 10.773 7.030 1.00 97.44 118 GLU A C 1
ATOM 915 O O . GLU A 1 118 ? -3.407 10.708 7.435 1.00 97.44 118 GLU A O 1
ATOM 920 N N . ALA A 1 119 ? -1.850 10.187 5.896 1.00 98.00 119 ALA A N 1
ATOM 921 C CA . ALA A 1 119 ? -2.728 9.354 5.084 1.00 98.00 119 ALA A CA 1
ATOM 922 C C . ALA A 1 119 ? -3.246 8.152 5.882 1.00 98.00 119 ALA A C 1
ATOM 924 O O . ALA A 1 119 ? -4.458 7.958 5.967 1.00 98.00 119 ALA A O 1
ATOM 925 N N . MET A 1 120 ? -2.369 7.395 6.551 1.00 98.25 120 MET A N 1
ATOM 926 C CA . MET A 1 120 ? -2.796 6.248 7.363 1.00 98.25 120 MET A CA 1
ATOM 927 C C . MET A 1 120 ? -3.686 6.647 8.547 1.00 98.25 120 MET A C 1
ATOM 929 O O . MET A 1 120 ? -4.663 5.955 8.830 1.00 98.25 120 MET A O 1
ATOM 933 N N . ALA A 1 121 ? -3.402 7.772 9.210 1.00 97.00 121 ALA A N 1
ATOM 934 C CA . ALA A 1 121 ? -4.267 8.303 10.267 1.00 97.00 121 ALA A CA 1
ATOM 935 C C . ALA A 1 121 ? -5.653 8.707 9.730 1.00 97.00 121 ALA A C 1
ATOM 937 O O . ALA A 1 121 ? -6.678 8.452 10.366 1.00 97.00 121 ALA A O 1
ATOM 938 N N . THR A 1 122 ? -5.700 9.287 8.529 1.00 97.75 122 THR A N 1
ATOM 939 C CA . THR A 1 122 ? -6.958 9.636 7.859 1.00 97.75 122 THR A CA 1
ATOM 940 C C . THR A 1 122 ? -7.740 8.379 7.490 1.00 97.75 122 THR A C 1
ATOM 942 O O . THR A 1 122 ? -8.923 8.291 7.810 1.00 97.75 122 THR A O 1
ATOM 945 N N . ILE A 1 123 ? -7.090 7.377 6.891 1.00 98.25 123 ILE A N 1
ATOM 946 C CA . ILE A 1 123 ? -7.713 6.093 6.540 1.00 98.25 123 ILE A CA 1
ATOM 947 C C . ILE A 1 123 ? -8.283 5.414 7.794 1.00 98.25 123 ILE A C 1
ATOM 949 O O . ILE A 1 123 ? -9.423 4.961 7.754 1.00 98.25 123 ILE A O 1
ATOM 953 N N . TRP A 1 124 ? -7.559 5.421 8.920 1.00 98.06 124 TRP A N 1
ATOM 954 C CA . TRP A 1 124 ? -8.036 4.884 10.204 1.00 98.06 124 TRP A CA 1
ATOM 955 C C . TRP A 1 124 ? -9.348 5.530 10.640 1.00 98.06 124 TRP A C 1
ATOM 957 O O . TRP A 1 124 ? -10.349 4.844 10.859 1.00 98.06 124 TRP A O 1
ATOM 967 N N . LYS A 1 125 ? -9.372 6.865 10.689 1.00 97.38 125 LYS A N 1
ATOM 968 C CA . LYS A 1 125 ? -10.570 7.623 11.058 1.00 97.38 125 LYS A CA 1
ATOM 969 C C . LYS A 1 125 ? -11.731 7.341 10.099 1.00 97.38 125 LYS A C 1
ATOM 971 O O . LYS A 1 125 ? -12.862 7.140 10.536 1.00 97.38 125 LYS A O 1
ATOM 976 N N . GLN A 1 126 ? -11.462 7.282 8.794 1.00 97.19 126 GLN A N 1
ATOM 977 C CA . GLN A 1 126 ? -12.484 6.997 7.782 1.00 97.19 126 GLN A CA 1
ATOM 978 C C . GLN A 1 126 ? -12.983 5.548 7.826 1.00 97.19 126 GLN A C 1
ATOM 980 O O . GLN A 1 126 ? -14.139 5.295 7.494 1.00 97.19 126 GLN A O 1
ATOM 985 N N . ALA A 1 127 ? -12.169 4.597 8.280 1.00 97.44 127 ALA A N 1
ATOM 986 C CA . ALA A 1 127 ? -12.598 3.220 8.487 1.00 97.44 127 ALA A CA 1
ATOM 987 C C . ALA A 1 127 ? -13.581 3.080 9.665 1.00 97.44 127 ALA A C 1
ATOM 989 O O . ALA A 1 127 ? -14.333 2.110 9.715 1.00 97.44 127 ALA A O 1
ATOM 990 N N . GLY A 1 128 ? -13.632 4.065 10.568 1.00 96.31 128 GLY A N 1
ATOM 991 C CA . GLY A 1 128 ? -14.397 4.015 11.818 1.00 96.31 128 GLY A CA 1
ATOM 992 C C . GLY A 1 128 ? -13.523 3.829 13.058 1.00 96.31 128 GLY A C 1
ATOM 993 O O . GLY A 1 128 ? -14.041 3.527 14.129 1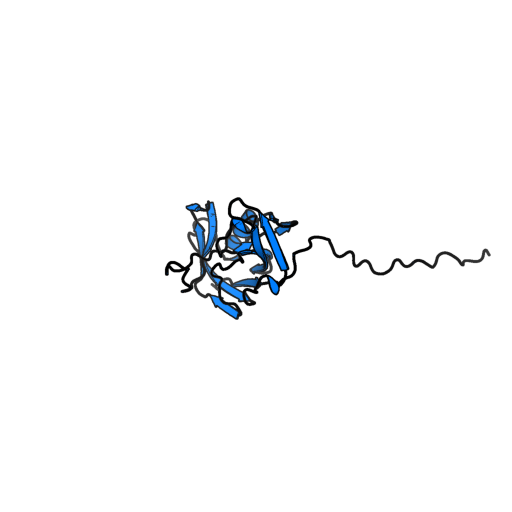.00 96.31 128 GLY A O 1
ATOM 994 N N . GLY A 1 129 ? -12.207 3.993 12.916 1.00 95.88 129 GLY A N 1
ATOM 995 C CA . GLY A 1 129 ? -11.275 4.007 14.029 1.00 95.88 129 GLY A CA 1
ATOM 996 C C . GLY A 1 129 ? -11.468 5.231 14.921 1.00 95.88 129 GLY A C 1
ATOM 997 O O . GLY A 1 129 ? -11.695 6.340 14.432 1.00 95.88 129 GLY A O 1
ATOM 998 N N . ALA A 1 130 ? -11.367 5.024 16.230 1.00 93.69 130 ALA A N 1
ATOM 999 C CA . ALA A 1 130 ? -11.496 6.048 17.261 1.00 93.69 130 ALA A CA 1
ATOM 1000 C C . ALA A 1 130 ? -10.596 5.700 18.456 1.00 93.69 130 ALA A C 1
ATOM 1002 O O . ALA A 1 130 ? -10.045 4.599 18.523 1.00 93.69 130 ALA A O 1
ATOM 1003 N N . ASP A 1 131 ? -10.452 6.628 19.399 1.00 89.88 131 ASP A N 1
ATOM 1004 C CA . ASP A 1 131 ? -9.714 6.373 20.636 1.00 89.88 131 ASP A CA 1
ATOM 1005 C C . ASP A 1 131 ? -10.349 5.207 21.408 1.00 89.88 131 ASP A C 1
ATOM 1007 O O . ASP A 1 131 ? -11.571 5.096 21.512 1.00 89.88 131 ASP A O 1
ATOM 1011 N N . GLY A 1 132 ? -9.510 4.305 21.920 1.00 91.56 132 GLY A N 1
ATOM 1012 C CA . GLY A 1 132 ? -9.955 3.085 22.603 1.00 91.56 132 GLY A CA 1
ATOM 1013 C C . GLY A 1 132 ? -10.435 1.959 21.677 1.00 91.56 132 GLY A C 1
ATOM 1014 O O . GLY A 1 132 ? -10.813 0.899 22.171 1.00 91.56 132 GLY A O 1
ATOM 1015 N N . VAL A 1 133 ? -10.412 2.146 20.351 1.00 94.69 133 VAL A N 1
ATOM 1016 C CA . VAL A 1 133 ? -10.691 1.075 19.382 1.00 94.69 133 VAL A CA 1
ATOM 1017 C C . VAL A 1 133 ? -9.384 0.411 18.958 1.00 94.69 133 VAL A C 1
ATOM 1019 O O . VAL A 1 133 ? -8.559 1.021 18.285 1.00 94.69 133 VAL A O 1
ATOM 1022 N N . ASP A 1 134 ? -9.215 -0.870 19.287 1.00 95.38 134 ASP A N 1
ATOM 1023 C CA . ASP A 1 134 ? -7.982 -1.603 18.959 1.00 95.38 134 ASP A CA 1
ATOM 1024 C C . ASP A 1 134 ? -7.889 -2.008 17.482 1.00 95.38 134 ASP A C 1
ATOM 1026 O O . ASP A 1 134 ? -6.800 -2.102 16.909 1.00 95.38 134 ASP A O 1
ATOM 1030 N N . LYS A 1 135 ? -9.040 -2.299 16.864 1.00 97.12 135 LYS A N 1
ATOM 1031 C CA . LYS A 1 135 ? -9.124 -2.769 15.480 1.00 97.12 135 LYS A CA 1
ATOM 1032 C C . LYS A 1 135 ? -10.453 -2.425 14.830 1.00 97.12 135 LYS A C 1
ATOM 1034 O O . LYS A 1 135 ? -11.492 -2.393 15.486 1.00 97.12 135 LYS A O 1
ATOM 1039 N N . VAL A 1 136 ? -10.419 -2.272 13.513 1.00 97.50 136 VAL A N 1
ATOM 1040 C CA . VAL A 1 136 ? -11.598 -2.052 12.675 1.00 97.50 136 VAL A CA 1
ATOM 1041 C C . VAL A 1 136 ? -11.594 -3.061 11.537 1.00 97.50 136 VAL A C 1
ATOM 1043 O O . VAL A 1 136 ? -10.560 -3.294 10.913 1.00 97.50 136 VAL A O 1
ATOM 1046 N N . VAL A 1 137 ? -12.748 -3.663 11.260 1.00 97.81 137 VAL A N 1
ATOM 1047 C CA . VAL A 1 137 ? -12.923 -4.532 10.093 1.00 97.81 137 VAL A CA 1
ATOM 1048 C C . VAL A 1 137 ? -13.280 -3.673 8.882 1.00 97.81 137 VAL A C 1
ATOM 1050 O O . VAL A 1 137 ? -14.164 -2.821 8.957 1.00 97.81 137 VAL A O 1
ATOM 1053 N N . VAL A 1 138 ? -12.600 -3.914 7.766 1.00 98.19 138 VAL A N 1
ATOM 1054 C CA . VAL A 1 138 ? -12.794 -3.240 6.479 1.00 98.19 138 VAL A CA 1
ATOM 1055 C C . VAL A 1 138 ? -12.874 -4.268 5.351 1.00 98.19 138 VAL A C 1
ATOM 1057 O O . VAL A 1 138 ? -12.460 -5.420 5.493 1.00 98.19 138 VAL A O 1
ATOM 1060 N N . THR A 1 139 ? -13.410 -3.854 4.210 1.00 98.38 139 THR A N 1
ATOM 1061 C CA . THR A 1 139 ? -13.239 -4.583 2.949 1.00 98.38 139 THR A CA 1
ATOM 1062 C C . THR A 1 139 ? -12.186 -3.856 2.132 1.00 98.38 139 THR A C 1
ATOM 1064 O O . THR A 1 139 ? -12.342 -2.666 1.870 1.00 98.38 139 THR A O 1
ATOM 1067 N N . LEU A 1 140 ? -11.122 -4.549 1.731 1.00 98.62 140 LEU A N 1
ATOM 1068 C CA . LEU A 1 140 ? -10.185 -4.027 0.739 1.00 98.62 140 LEU A CA 1
ATOM 1069 C C . LEU A 1 140 ? -10.604 -4.540 -0.637 1.00 98.62 140 LEU A C 1
ATOM 1071 O O . LEU A 1 140 ? -10.603 -5.746 -0.860 1.00 98.62 140 LEU A O 1
ATOM 1075 N N . ARG A 1 141 ? -10.923 -3.641 -1.561 1.00 98.62 141 ARG A N 1
ATOM 1076 C CA . ARG A 1 141 ? -11.105 -3.963 -2.975 1.00 98.62 141 ARG A CA 1
ATOM 1077 C C . ARG A 1 141 ? -9.823 -3.654 -3.727 1.00 98.62 141 ARG A C 1
ATOM 1079 O O . ARG A 1 141 ? -9.319 -2.539 -3.630 1.00 98.62 141 ARG A O 1
ATOM 1086 N N . VAL A 1 142 ? -9.309 -4.620 -4.483 1.00 98.44 142 VAL A N 1
ATOM 1087 C CA . VAL A 1 142 ? -8.124 -4.432 -5.332 1.00 98.44 142 VAL A CA 1
ATOM 1088 C C . VAL A 1 142 ? -8.551 -4.439 -6.793 1.00 98.44 142 VAL A C 1
ATOM 1090 O O . VAL A 1 142 ? -8.977 -5.462 -7.326 1.00 98.44 142 VAL A O 1
ATOM 1093 N N . ASN A 1 143 ? -8.411 -3.297 -7.458 1.00 98.38 143 ASN A N 1
ATOM 1094 C CA . ASN A 1 143 ? -8.727 -3.099 -8.865 1.00 98.38 143 ASN A CA 1
ATOM 1095 C C . ASN A 1 143 ? -7.441 -3.124 -9.700 1.00 98.38 143 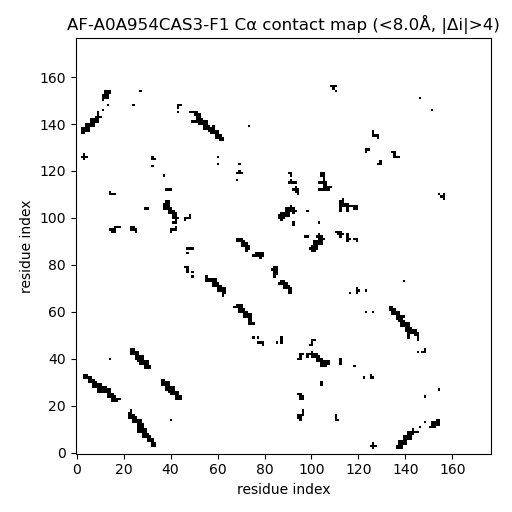ASN A C 1
ATOM 1097 O O . ASN A 1 143 ? -6.487 -2.393 -9.426 1.00 98.38 143 ASN A O 1
ATOM 1101 N N . GLY A 1 144 ? -7.441 -3.946 -10.750 1.00 96.56 144 GLY A N 1
ATOM 1102 C CA . GLY A 1 144 ? -6.284 -4.149 -11.621 1.00 96.56 144 GLY A CA 1
ATOM 1103 C C . GLY A 1 144 ? -5.303 -5.199 -11.094 1.00 96.56 144 GLY A C 1
ATOM 1104 O O . GLY A 1 144 ? -5.117 -5.382 -9.889 1.00 96.56 144 GLY A O 1
ATOM 1105 N N . ASN A 1 145 ? -4.670 -5.916 -12.019 1.00 96.25 145 ASN A N 1
ATOM 1106 C CA . ASN A 1 145 ? -3.633 -6.898 -11.707 1.00 96.25 145 ASN A CA 1
ATOM 1107 C C . ASN A 1 145 ? -2.273 -6.216 -11.545 1.00 96.25 145 ASN A C 1
ATOM 1109 O O . ASN A 1 145 ? -2.036 -5.156 -12.125 1.00 96.25 145 ASN A O 1
ATOM 1113 N N . MET A 1 146 ? -1.380 -6.831 -10.766 1.00 95.88 146 MET A N 1
ATOM 1114 C CA . MET A 1 146 ? 0.022 -6.423 -10.736 1.00 95.88 146 MET A CA 1
ATOM 1115 C C . MET A 1 146 ? 0.613 -6.641 -12.130 1.00 95.88 146 MET A C 1
ATOM 1117 O O . MET A 1 146 ? 0.627 -7.766 -12.629 1.00 95.88 146 MET A O 1
ATOM 1121 N N . LYS A 1 147 ? 1.055 -5.552 -12.753 1.00 94.38 147 LYS A N 1
ATOM 1122 C CA . LYS A 1 147 ? 1.682 -5.553 -14.075 1.00 94.38 147 LYS A CA 1
ATOM 1123 C C . LYS A 1 147 ? 3.148 -5.944 -13.971 1.00 94.38 147 LYS A C 1
ATOM 1125 O O . LYS A 1 147 ? 3.793 -5.700 -12.949 1.00 94.38 147 LYS A O 1
ATOM 1130 N N . GLN A 1 148 ? 3.689 -6.507 -15.045 1.00 94.56 148 GLN A N 1
ATOM 1131 C CA . GLN A 1 148 ? 5.141 -6.622 -15.156 1.00 94.56 148 GLN A CA 1
ATOM 1132 C C . GLN A 1 148 ? 5.750 -5.228 -15.337 1.00 94.56 148 GLN A C 1
ATOM 1134 O O . GLN A 1 148 ? 5.118 -4.341 -15.905 1.00 94.56 148 GLN A O 1
ATOM 1139 N N . LEU A 1 149 ? 6.993 -5.028 -14.888 1.00 95.00 149 LEU A N 1
ATOM 1140 C CA . LEU A 1 149 ? 7.673 -3.734 -15.034 1.00 95.00 149 LEU A CA 1
ATOM 1141 C C . LEU A 1 149 ? 7.741 -3.279 -16.503 1.00 95.00 149 LEU A C 1
ATOM 1143 O O . LEU A 1 149 ? 7.549 -2.102 -16.785 1.00 95.00 149 LEU A O 1
ATOM 1147 N N . SER A 1 150 ? 7.938 -4.219 -17.432 1.00 95.75 150 SER A N 1
ATOM 1148 C CA . SER A 1 150 ? 7.957 -3.987 -18.885 1.00 95.75 150 SER A CA 1
ATOM 1149 C C . SER A 1 150 ? 6.627 -3.489 -19.465 1.00 95.75 150 SER A C 1
ATOM 1151 O O . SER A 1 150 ? 6.607 -2.959 -20.571 1.00 95.75 150 SER A O 1
ATOM 1153 N N . GLU A 1 151 ? 5.521 -3.648 -18.738 1.00 96.25 151 GLU A N 1
ATOM 1154 C CA . GLU A 1 151 ? 4.184 -3.183 -19.128 1.00 96.25 151 GLU A CA 1
ATOM 1155 C C . GLU A 1 151 ? 3.847 -1.803 -18.537 1.00 96.25 151 GLU A C 1
ATOM 1157 O O . GLU A 1 151 ? 2.731 -1.303 -18.726 1.00 96.25 151 GLU A O 1
ATOM 1162 N N . CYS A 1 152 ? 4.779 -1.209 -17.789 1.00 96.94 152 CYS A N 1
ATOM 1163 C CA . CYS A 1 152 ? 4.614 0.065 -17.104 1.00 96.94 152 CYS A CA 1
ATOM 1164 C C . CYS A 1 152 ? 5.533 1.135 -17.696 1.00 96.94 152 CYS A C 1
ATOM 1166 O O . CYS A 1 152 ? 6.619 0.853 -18.198 1.00 96.94 152 CYS A O 1
ATOM 1168 N N . THR A 1 153 ? 5.121 2.395 -17.581 1.00 96.94 153 THR A N 1
ATOM 1169 C CA . THR 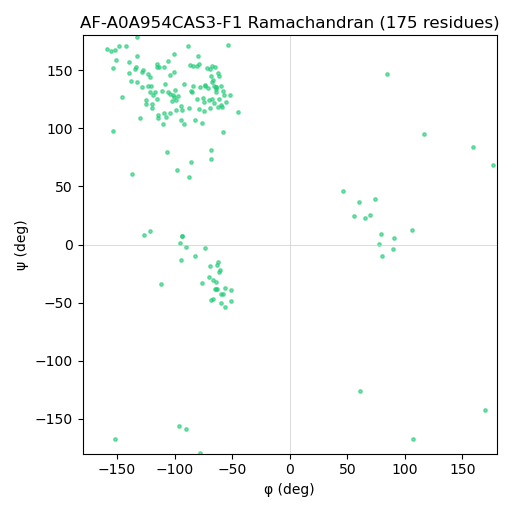A 1 153 ? 5.966 3.547 -17.918 1.00 96.94 153 THR A CA 1
ATOM 1170 C C . THR A 1 153 ? 6.553 4.165 -16.657 1.00 96.94 153 THR A C 1
ATOM 1172 O O . THR A 1 153 ? 5.950 4.128 -15.585 1.00 96.94 153 THR A O 1
ATOM 1175 N N . LYS A 1 154 ? 7.752 4.740 -16.746 1.00 96.25 154 LYS A N 1
ATOM 1176 C CA . LYS A 1 154 ? 8.333 5.451 -15.605 1.00 96.25 154 LYS A CA 1
ATOM 1177 C C . LYS A 1 154 ? 7.461 6.662 -15.271 1.00 96.25 154 LYS A C 1
ATOM 1179 O O . LYS A 1 154 ? 7.006 7.369 -16.167 1.00 96.25 154 LYS A O 1
ATOM 1184 N N . TYR A 1 155 ? 7.202 6.871 -13.988 1.00 94.31 155 TYR A N 1
ATOM 1185 C CA . TYR A 1 155 ? 6.450 8.014 -13.502 1.00 94.31 155 TYR A CA 1
ATOM 1186 C C . TYR A 1 155 ? 7.237 9.292 -13.783 1.00 94.31 155 TYR A C 1
ATOM 1188 O O . TYR A 1 155 ? 8.378 9.440 -13.338 1.00 94.31 155 TYR A O 1
ATOM 1196 N N . ASP A 1 156 ? 6.607 10.197 -14.523 1.00 85.88 156 ASP A N 1
ATOM 1197 C CA . ASP A 1 156 ? 7.129 11.521 -14.816 1.00 85.88 156 ASP A CA 1
ATOM 1198 C C . ASP A 1 156 ? 6.319 12.550 -14.008 1.00 85.88 156 ASP A C 1
ATOM 1200 O O . ASP A 1 156 ? 5.132 12.739 -14.284 1.00 85.88 156 ASP A O 1
ATOM 1204 N N . PRO A 1 157 ? 6.916 13.185 -12.981 1.00 76.44 157 PRO A N 1
ATOM 1205 C CA . PRO A 1 157 ? 6.250 14.201 -12.173 1.00 76.44 157 PRO A CA 1
ATOM 1206 C C . PRO A 1 157 ? 6.082 15.528 -12.921 1.00 76.44 157 PRO A C 1
ATOM 1208 O O . PRO A 1 157 ? 5.529 16.466 -12.343 1.00 76.44 157 PRO A O 1
ATOM 1211 N N . THR A 1 158 ? 6.589 15.650 -14.155 1.00 70.50 158 THR A N 1
ATOM 1212 C CA . THR A 1 158 ? 6.456 16.878 -14.932 1.00 70.50 158 THR A CA 1
ATOM 1213 C C . THR A 1 158 ? 4.967 17.164 -15.114 1.00 70.50 158 THR A C 1
ATOM 1215 O O . THR A 1 158 ? 4.259 16.334 -15.691 1.00 70.50 158 THR A O 1
ATOM 1218 N N . PRO A 1 159 ? 4.449 18.313 -14.637 1.00 53.91 159 PRO A N 1
ATOM 1219 C CA . PRO A 1 159 ? 3.087 18.683 -14.959 1.00 53.91 159 PRO A CA 1
ATOM 1220 C C . PRO A 1 159 ? 3.032 18.766 -16.476 1.00 53.91 159 PRO A C 1
ATOM 1222 O O . PRO A 1 159 ? 3.778 19.537 -17.081 1.00 53.91 159 PRO A O 1
ATOM 1225 N N . THR A 1 160 ? 2.203 17.935 -17.105 1.00 44.97 160 THR A N 1
ATOM 1226 C CA . THR A 1 160 ? 1.921 18.076 -18.527 1.00 44.97 160 THR A CA 1
ATOM 1227 C C . THR A 1 160 ? 1.365 19.480 -18.708 1.00 44.97 160 THR A C 1
ATOM 1229 O O . THR A 1 160 ? 0.187 19.716 -18.448 1.00 44.97 160 THR A O 1
ATOM 1232 N N . ASN A 1 161 ? 2.217 20.425 -19.101 1.00 41.94 161 ASN A N 1
ATOM 1233 C CA . ASN A 1 161 ? 1.829 21.753 -19.540 1.00 41.94 161 ASN A CA 1
ATOM 1234 C C . ASN A 1 161 ? 1.101 21.563 -20.874 1.00 41.94 161 ASN A C 1
ATOM 1236 O O . ASN A 1 161 ? 1.626 21.824 -21.947 1.00 41.94 161 ASN A O 1
ATOM 1240 N N . THR A 1 162 ? -0.125 21.057 -20.806 1.00 41.94 162 THR A N 1
ATOM 1241 C CA . THR A 1 162 ? -1.119 21.187 -21.864 1.00 41.94 162 THR A CA 1
ATOM 1242 C C . THR A 1 162 ? -1.857 22.499 -21.624 1.00 41.94 162 THR A C 1
ATOM 1244 O O . THR A 1 162 ? -3.070 22.544 -21.469 1.00 41.94 162 THR A O 1
ATOM 1247 N N . TYR A 1 163 ? -1.102 23.601 -21.593 1.00 41.34 163 TYR A N 1
ATOM 1248 C CA . TYR A 1 163 ? -1.659 24.842 -22.105 1.00 41.34 163 TYR A CA 1
ATOM 1249 C C . TYR A 1 163 ? -1.639 24.692 -23.623 1.00 41.34 163 TYR A C 1
ATOM 1251 O O . TYR A 1 163 ? -0.583 24.503 -24.226 1.00 41.34 163 TYR A O 1
ATOM 1259 N N . GLY A 1 164 ? -2.837 24.666 -24.209 1.00 40.44 164 GLY A N 1
ATOM 1260 C CA . GLY A 1 164 ? -3.043 24.692 -25.652 1.00 40.44 164 GLY A CA 1
ATOM 1261 C C . GLY A 1 164 ? -2.335 25.884 -26.308 1.00 40.44 164 GLY A C 1
ATOM 1262 O O . GLY A 1 164 ? -1.803 26.749 -25.610 1.00 40.44 164 GLY A O 1
ATOM 1263 N N . PRO A 1 165 ? -2.298 25.923 -27.649 1.00 43.88 165 PRO A N 1
ATOM 1264 C CA . PRO A 1 165 ? -1.478 26.871 -28.388 1.00 43.88 165 PRO A CA 1
ATOM 1265 C C . PRO A 1 165 ? -1.725 28.296 -27.901 1.00 43.88 165 PRO A C 1
ATOM 1267 O O . PRO A 1 165 ? -2.866 28.753 -27.816 1.00 43.88 165 PRO A O 1
ATOM 1270 N N . THR A 1 166 ? -0.630 28.986 -27.591 1.00 45.19 166 THR A N 1
ATOM 1271 C CA . THR A 1 166 ? -0.577 30.434 -27.444 1.00 45.19 166 THR A CA 1
ATOM 1272 C C . THR A 1 166 ? -1.345 31.035 -28.614 1.00 45.19 166 THR A C 1
ATOM 1274 O O . THR A 1 166 ? -0.928 30.881 -29.764 1.00 45.19 166 THR A O 1
ATOM 1277 N N . ILE A 1 167 ? -2.476 31.689 -28.343 1.00 49.97 167 ILE A N 1
ATOM 1278 C CA . ILE A 1 167 ? -3.146 32.537 -29.327 1.00 49.97 167 ILE A CA 1
ATOM 1279 C C . ILE A 1 167 ? -2.223 33.741 -29.524 1.00 49.97 167 ILE A C 1
ATOM 1281 O O . ILE A 1 167 ? -2.358 34.783 -28.890 1.00 49.97 167 ILE A O 1
ATOM 1285 N N . GLY A 1 168 ? -1.204 33.550 -30.356 1.00 50.59 168 GLY A N 1
ATOM 1286 C CA . GLY A 1 168 ? -0.580 34.629 -31.086 1.00 50.59 168 GLY A CA 1
ATOM 1287 C C . GLY A 1 168 ? -1.587 35.102 -32.125 1.00 50.59 168 GLY A C 1
ATOM 1288 O O . GLY A 1 168 ? -1.970 34.335 -33.004 1.00 50.59 168 GLY A O 1
ATOM 1289 N N . GLY A 1 169 ? -2.010 36.357 -31.999 1.00 45.69 169 GLY A N 1
ATOM 1290 C CA . GLY A 1 169 ? -2.795 37.058 -33.011 1.00 45.69 169 GLY A CA 1
ATOM 1291 C C . GLY A 1 169 ? -4.190 37.442 -32.538 1.00 45.69 169 GLY A C 1
ATOM 1292 O O . GLY A 1 169 ? -5.105 36.637 -32.624 1.00 45.69 169 GLY A O 1
ATOM 1293 N N . LEU A 1 170 ? -4.334 38.680 -32.056 1.00 47.16 170 LEU A N 1
ATOM 1294 C CA . LEU A 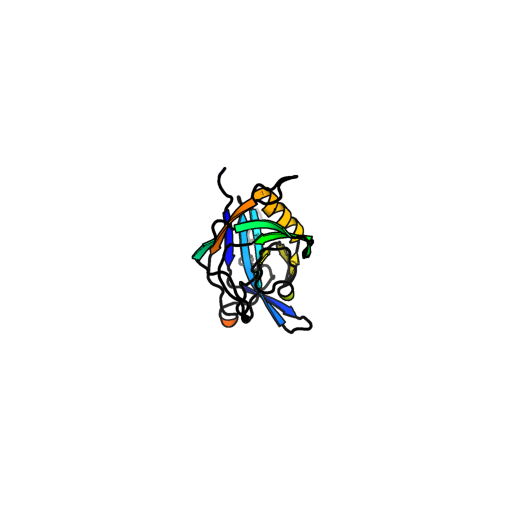1 170 ? -5.338 39.661 -32.505 1.00 47.16 170 LEU A CA 1
ATOM 1295 C C . LEU A 1 170 ? -5.231 40.929 -31.633 1.00 47.16 170 LEU A C 1
ATOM 1297 O O . LEU A 1 170 ? -6.103 41.247 -30.834 1.00 47.16 170 LEU A O 1
ATOM 1301 N N . LEU A 1 171 ? -4.127 41.660 -31.774 1.00 45.41 171 LEU A N 1
ATOM 1302 C CA . LEU A 1 171 ? -4.050 43.074 -31.394 1.00 45.41 171 LEU A CA 1
ATOM 1303 C C . LEU A 1 171 ? -3.308 43.818 -32.502 1.00 45.41 171 LEU A C 1
ATOM 1305 O O . LEU A 1 171 ? -2.228 44.349 -32.301 1.00 45.41 171 LEU A O 1
ATOM 1309 N N . ASP A 1 172 ? -3.884 43.778 -33.696 1.00 51.25 172 ASP A N 1
ATOM 1310 C CA . ASP A 1 172 ? -3.613 44.754 -34.742 1.00 51.25 172 ASP A CA 1
ATOM 1311 C C . ASP A 1 172 ? -4.850 44.798 -35.631 1.00 51.25 172 ASP A C 1
ATOM 1313 O O . ASP A 1 172 ? -5.070 43.895 -36.435 1.00 51.25 172 ASP A O 1
ATOM 1317 N N . GLN A 1 173 ? -5.705 45.789 -35.367 1.00 50.53 173 GLN A N 1
ATOM 1318 C CA . GLN A 1 173 ? -6.653 46.452 -36.273 1.00 50.53 173 GLN A CA 1
ATOM 1319 C C . GLN A 1 173 ? -7.751 47.131 -35.445 1.00 50.53 173 GLN A C 1
ATOM 1321 O O . GLN A 1 173 ? -8.847 46.610 -35.256 1.00 50.53 173 GLN 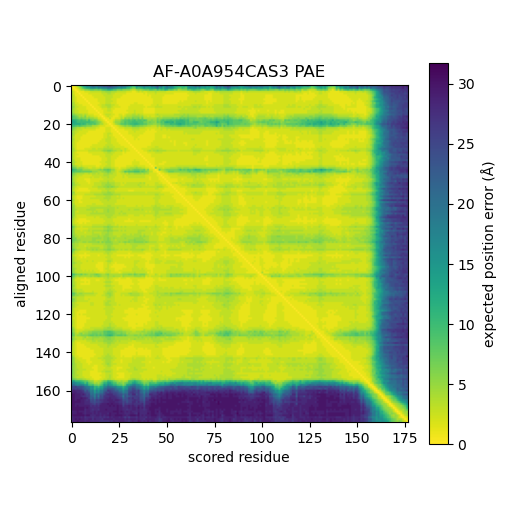A O 1
ATOM 1326 N N . MET A 1 174 ? -7.458 48.344 -34.981 1.00 43.50 174 MET A N 1
ATOM 1327 C CA . MET A 1 174 ? -8.488 49.365 -34.812 1.00 43.50 174 MET A CA 1
ATOM 1328 C C . MET A 1 174 ? -8.041 50.601 -35.596 1.00 43.50 174 MET A C 1
ATOM 1330 O O . MET A 1 174 ? -6.948 51.107 -35.331 1.00 43.50 174 MET A O 1
ATOM 1334 N N . PRO A 1 175 ? -8.818 51.074 -36.585 1.00 52.22 175 PRO A N 1
ATOM 1335 C CA . PRO A 1 175 ? -8.543 52.352 -37.214 1.00 52.22 175 PRO A CA 1
ATOM 1336 C C . PRO A 1 175 ? -8.923 53.480 -36.253 1.00 52.22 175 PRO A C 1
ATOM 1338 O O . PRO A 1 175 ? -9.976 53.447 -35.616 1.00 52.22 175 PRO A O 1
ATOM 1341 N N . PHE A 1 176 ? -8.047 54.477 -36.176 1.00 44.53 176 PHE A N 1
ATOM 1342 C CA . PHE A 1 176 ? -8.353 55.787 -35.620 1.00 44.53 176 PHE A CA 1
ATOM 1343 C C . PHE A 1 176 ? -9.568 56.382 -36.343 1.00 44.53 176 PHE A C 1
ATOM 1345 O O . PHE A 1 176 ? -9.517 56.570 -37.559 1.00 44.53 176 PHE A O 1
ATOM 1352 N N . PHE A 1 177 ? -10.607 56.715 -35.580 1.00 58.44 177 PHE A N 1
ATOM 1353 C CA . PHE A 1 177 ? -11.546 57.795 -35.874 1.00 58.44 177 PHE A CA 1
ATOM 1354 C C . PHE A 1 177 ? -11.845 58.539 -34.576 1.00 58.44 177 PHE A C 1
ATOM 1356 O O . PHE A 1 177 ? -12.057 57.853 -33.549 1.00 58.44 177 PHE A O 1
#

Foldseek 3Di:
DDQWEKEKEFDQAWFWDQDPVGIWIWTWTWIDTPRDIWIKTFTDDPADEDFAPDKQFQWKWFQDPVQRAIKTFGDDQDADPVRHRDRAIEADDWANVVHRRYMFTAHDDHRTHPHSRVVRVVVCVRSVHDPPDGMGTHMYHHHDGDDHPVSHHYDDPPPPPPPDDDPPDDDDDDDDD

Radius of gyration: 20.58 Å; Cα contacts (8 Å, |Δi|>4): 408; chains: 1; bounding box: 45×79×60 Å

Mean predicted aligned error: 7.09 Å

Sequence (177 aa):
MTTAVIDYTRGSQYVENNSNDGTAHGLVGKLTIRGNTFDTIERMDGYVALDGGRDYPNSVMYWHKRLGCYVVNPWHQKRNKDGDIAEILIHRAEVPSHLKGCIGPGVLSGSRMTKSTEAMATIWKQAGGADGVDKVVVTLRVNGNMKQLSECTKYDPTPTNTYGPTIGGLLDQMPFF

Solvent-accessible surface area (backbone atoms only — not comparable to full-atom values): 9990 Å² total; per-residue (Å²): 131,85,69,29,57,36,44,35,35,58,56,56,31,27,33,63,38,81,52,98,91,43,77,26,40,12,40,32,28,39,38,34,43,95,89,45,75,29,33,28,37,32,26,47,88,90,44,63,67,76,69,36,76,40,72,25,65,73,9,38,34,34,72,37,76,95,78,73,42,48,32,37,43,59,57,77,80,59,52,41,97,87,67,47,72,52,81,46,34,38,33,64,35,45,44,27,76,73,30,84,21,17,33,20,39,16,45,72,53,75,64,32,36,38,61,11,64,59,39,38,54,49,50,38,48,70,50,69,45,51,90,94,54,73,64,38,59,27,29,41,33,30,38,52,62,85,70,57,73,90,76,39,44,78,62,70,73,68,77,79,78,76,70,70,82,80,84,78,82,88,91,82,88,77,82,90,126

Nearest PDB structures (foldseek):
  2bz1-assembly1_A-2  TM=4.937E-01  e=7.609E+00  Escherichia coli
  3tai-assembly1_A  TM=3.254E-01  e=8.493E+00  Pyrococcus furiosus DSM 3638

Secondary structure (DSSP, 8-state):
-PPEEEEEEEEEEEEEEEETTEEEEEEEEEEEETTEEEEEEEE-SS---PPSSEEEEEEEEEEETTTTEEEEE-----B-TTSSBP---B---SSGGG-SS-EEEEEEETTEEESHHHHHHHHHHHHT--TT--EEEEEEEEESPPPPGGGSEEP--S-------------------

pLDDT: mean 89.91, std 15.79, range [40.44, 98.69]